Protein AF-A0A8T5LZY2-F1 (afdb_monomer_lite)

Radius of gyration: 28.87 Å; chains: 1; bounding box: 74×77×75 Å

Secondary structure (DSSP, 8-state):
-HHHHHHHHHHHHHHHHTTTT--GGGS-HHHHHHHHHHH--PPTTEEEETTEEEE-TTSSSS-TTT------S-------PPP--------S-SSS--TTS---PPEEETTEEE-TTTSS---BTTTB--SSGGGS-TTEEEETTEEEE-------TT---EE-S--TTHHHHHEEEETTEEEE-EEEE-SSHHHHHHHHHHHHHT-SS------B-S--S--TTSEEEEEE-TTT-HHHHHHTTPPSS--GGGTS-TTEEEEEEEEETTEEEEEEE-SSHHHHHHHHHHHHTGGGTT--SSEEEEE---

Foldseek 3Di:
DVVVVVVVVVVVVVVVVVPPDPPPVPCDVVNVQVVLVPPDDDDPPWDDDRSDTAGDPPNPPDHPVRPPDPPDDDDDDDDDDDDDDDPDPPDPDPDQDDVPDDFDDWDADPVGTDDPPPGPDDCPGRRQQADAQVSEPPQFGQDPSHGHRPVPPQVPVDWDKDADFFPPVVLVQQWDQDPNDTEGQEAEEDDDPLQVVLSVLLNVLSDPPYDDDHDYDLDDPDPAQTAYEYAEACVRRPVSCVVVVPPPDDDSCVQAPPQKWKWAWDDHNNHIYTYIHDNDSQNSNVSSVCSSVVVVPVDGHNMIMTRRDD

pLDDT: mean 71.37, std 17.2, range [35.16, 97.56]

Sequence (310 aa):
MKKIIILFLSLSIIFLVACQDVDLSKVSDEDLGRLAEKAIVCEEPYMRFGTSCCLDQDANKICDEDETVNVADGVEEETTTPEPEEILCEDECEENFCEDKEWIECNIGSDGCKHPTNKGFVKGRCFVGCIKQSDCMIRELCEDNVCVTRFSQVDTTEFRAQADGELSNIEQIFTKRENGKTVFNAVIVASNEHEEFLARVIAGSFQEDYTGEVYMDYEIDDIAGFNTFLVGIPCEHQVINKLMRIEDGCNPSDFTEPGRGLIKLMDMDGGYALIVLAPDDKILEGTTQLLVDRESYDLAGIEMEVVVGS

Structure (mmCIF, N/CA/C/O backbone):
data_AF-A0A8T5LZY2-F1
#
_entry.id   AF-A0A8T5LZY2-F1
#
loop_
_atom_site.group_PDB
_atom_site.id
_atom_site.type_symbol
_atom_site.label_atom_id
_atom_site.label_alt_id
_atom_site.label_comp_id
_atom_site.label_asym_id
_atom_site.label_entity_id
_atom_site.label_seq_id
_atom_site.pdbx_PDB_ins_code
_atom_site.Cartn_x
_atom_site.Cartn_y
_atom_site.Cartn_z
_atom_site.occupancy
_atom_site.B_iso_or_equiv
_atom_site.auth_seq_id
_atom_site.auth_comp_id
_atom_site.auth_asym_id
_atom_site.auth_atom_id
_atom_site.pdbx_PDB_model_num
ATOM 1 N N . MET A 1 1 ? -48.638 -35.564 2.063 1.00 63.81 1 MET A N 1
ATOM 2 C CA . MET A 1 1 ? -47.730 -34.435 1.754 1.00 63.81 1 MET A CA 1
ATOM 3 C C . MET A 1 1 ? -46.744 -34.125 2.883 1.00 63.81 1 MET A C 1
ATOM 5 O O . MET A 1 1 ? -45.556 -34.216 2.626 1.00 63.81 1 MET A O 1
ATOM 9 N N . LYS A 1 2 ? -47.161 -33.890 4.140 1.00 67.19 2 LYS A N 1
ATOM 10 C CA . LYS A 1 2 ? -46.220 -33.587 5.252 1.00 67.19 2 LYS A CA 1
ATOM 11 C C . LYS A 1 2 ? -45.133 -34.653 5.519 1.00 67.19 2 LYS A C 1
ATOM 13 O O . LYS A 1 2 ? -44.023 -34.300 5.884 1.00 67.19 2 LYS A O 1
ATOM 18 N N . LYS A 1 3 ? -45.414 -35.941 5.274 1.00 81.31 3 LYS A N 1
ATOM 19 C CA . LYS A 1 3 ? -44.430 -37.035 5.437 1.00 81.31 3 LYS A CA 1
ATOM 20 C C . LYS A 1 3 ? -43.346 -37.084 4.344 1.00 81.31 3 LYS A C 1
ATOM 22 O O . LYS A 1 3 ? -42.284 -37.632 4.593 1.00 81.31 3 LYS A O 1
ATOM 27 N N . ILE A 1 4 ? -43.596 -36.507 3.164 1.00 88.69 4 ILE A N 1
ATOM 28 C CA . ILE A 1 4 ? -42.628 -36.484 2.047 1.00 88.69 4 ILE A CA 1
ATOM 29 C C . ILE A 1 4 ? -41.579 -35.385 2.271 1.00 88.69 4 ILE A C 1
ATOM 31 O O . ILE A 1 4 ? -40.406 -35.589 1.986 1.00 88.69 4 ILE A O 1
ATOM 35 N N . ILE A 1 5 ? -41.985 -34.257 2.862 1.00 86.94 5 ILE A N 1
ATOM 36 C CA . ILE A 1 5 ? -41.089 -33.132 3.174 1.00 86.94 5 ILE A CA 1
ATOM 37 C C . ILE A 1 5 ? -40.041 -33.539 4.220 1.00 86.94 5 ILE A C 1
ATOM 39 O O . ILE A 1 5 ? -38.870 -33.215 4.069 1.00 86.94 5 ILE A O 1
ATOM 43 N N . ILE A 1 6 ? -40.438 -34.314 5.238 1.00 88.25 6 ILE A N 1
ATOM 44 C CA . ILE A 1 6 ? -39.511 -34.806 6.273 1.00 88.25 6 ILE A CA 1
ATOM 45 C C . ILE A 1 6 ? -38.469 -35.766 5.673 1.00 88.25 6 ILE A C 1
ATOM 47 O O . ILE A 1 6 ? -37.304 -35.706 6.051 1.00 88.25 6 ILE A O 1
ATOM 51 N N . LEU A 1 7 ? -38.861 -36.598 4.698 1.00 91.38 7 LEU A N 1
ATOM 52 C CA . LEU A 1 7 ? -37.942 -37.510 4.009 1.00 91.38 7 LEU A CA 1
ATOM 53 C C . LEU A 1 7 ? -36.888 -36.740 3.192 1.00 91.38 7 LEU A C 1
ATOM 55 O O . LEU A 1 7 ? -35.700 -37.041 3.284 1.00 91.38 7 LEU A O 1
ATOM 59 N N . PHE A 1 8 ? -37.304 -35.715 2.442 1.00 88.62 8 PHE A N 1
ATOM 60 C CA . PHE A 1 8 ? -36.383 -34.887 1.655 1.00 88.62 8 PHE A CA 1
ATOM 61 C C . PHE A 1 8 ? -35.420 -34.079 2.531 1.00 88.62 8 PHE A C 1
ATOM 63 O O . PHE A 1 8 ? -34.231 -34.019 2.228 1.00 88.62 8 PHE A O 1
ATOM 70 N N . LEU A 1 9 ? -35.909 -33.531 3.649 1.00 88.56 9 LEU A N 1
ATOM 71 C CA . LEU A 1 9 ? -35.076 -32.790 4.598 1.00 88.56 9 LEU A CA 1
ATOM 72 C C . LEU A 1 9 ? -34.011 -33.694 5.242 1.00 88.56 9 LEU A C 1
ATOM 74 O O . LEU A 1 9 ? -32.874 -33.279 5.423 1.00 88.56 9 LEU A O 1
ATOM 78 N N . SER A 1 10 ? -34.350 -34.954 5.542 1.00 84.75 10 SER A N 1
ATOM 79 C CA . SER A 1 10 ? -33.365 -35.909 6.066 1.00 84.75 10 SER A CA 1
ATOM 80 C C . SER A 1 10 ? -32.319 -36.333 5.029 1.00 84.75 10 SER A C 1
ATOM 82 O O . SER A 1 10 ? -31.172 -36.576 5.393 1.00 84.75 10 SER A O 1
ATOM 84 N N . LEU A 1 11 ? -32.679 -36.378 3.740 1.00 89.19 11 LEU A N 1
ATOM 85 C CA . LEU A 1 11 ? -31.756 -36.764 2.671 1.00 89.19 11 LEU A CA 1
ATOM 86 C C . LEU A 1 11 ? -30.745 -35.651 2.352 1.00 89.19 11 LEU A C 1
ATOM 88 O O . LEU A 1 11 ? -29.585 -35.954 2.089 1.00 89.19 11 LEU A O 1
ATOM 92 N N . SER A 1 12 ? -31.139 -34.373 2.430 1.00 84.31 12 SER A N 1
ATOM 93 C CA . SER A 1 12 ? -30.206 -33.261 2.186 1.00 84.31 12 SER A CA 1
ATOM 94 C C . SER A 1 12 ? -29.138 -33.142 3.277 1.00 84.31 12 SER A C 1
ATOM 96 O O . SER A 1 12 ? -27.999 -32.800 2.977 1.00 84.31 12 SER A O 1
ATOM 98 N N . ILE A 1 13 ? -29.469 -33.477 4.530 1.00 83.75 13 ILE A N 1
ATOM 99 C CA . ILE A 1 13 ? -28.506 -33.469 5.645 1.00 83.75 13 ILE A CA 1
ATOM 100 C C . ILE A 1 13 ? -27.411 -34.527 5.430 1.00 83.75 13 ILE A C 1
ATOM 102 O O . ILE A 1 13 ? -26.252 -34.275 5.739 1.00 83.75 13 ILE A O 1
ATOM 106 N N . ILE A 1 14 ? -27.742 -35.679 4.834 1.00 83.31 14 ILE A N 1
ATOM 107 C CA . ILE A 1 14 ? -26.754 -36.726 4.521 1.00 83.31 14 ILE A CA 1
ATOM 108 C C . ILE A 1 14 ? -25.768 -36.250 3.442 1.00 83.31 14 ILE A C 1
ATOM 110 O O . ILE A 1 14 ? -24.575 -36.520 3.553 1.00 83.31 14 ILE A O 1
ATOM 114 N N . PHE A 1 15 ? -26.235 -35.497 2.440 1.00 80.50 15 PHE A N 1
ATOM 115 C CA . PHE A 1 15 ? -25.354 -34.911 1.422 1.00 80.50 15 PHE A CA 1
ATOM 116 C C . PHE A 1 15 ? -24.430 -33.823 1.986 1.00 80.50 15 PHE A C 1
ATOM 118 O O . PHE A 1 15 ? -23.291 -33.724 1.545 1.00 80.50 15 PHE A O 1
ATOM 125 N N . LEU A 1 16 ? -24.879 -33.052 2.983 1.00 76.12 16 LEU A N 1
ATOM 126 C CA . LEU A 1 16 ? -24.053 -32.011 3.610 1.00 76.12 16 LEU A CA 1
ATOM 127 C C . LEU A 1 16 ? -22.932 -32.581 4.493 1.00 76.12 16 LEU A C 1
ATOM 129 O O . LEU A 1 16 ? -21.853 -32.003 4.549 1.00 76.12 16 LEU A O 1
ATOM 133 N N . VAL A 1 17 ? -23.152 -33.725 5.150 1.00 79.25 17 VAL A N 1
ATOM 134 C CA . VAL A 1 17 ? -22.121 -34.373 5.987 1.00 79.25 17 VAL A CA 1
ATOM 135 C C . VAL A 1 17 ? -21.109 -35.162 5.140 1.00 79.25 17 VAL A C 1
ATOM 137 O O . VAL A 1 17 ? -19.966 -35.335 5.547 1.00 79.25 17 VAL A O 1
ATOM 140 N N . ALA A 1 18 ? -21.484 -35.600 3.934 1.00 70.88 18 ALA A N 1
ATOM 141 C CA . ALA A 1 18 ? -20.615 -36.400 3.066 1.00 70.88 18 ALA A CA 1
ATOM 142 C C . ALA A 1 18 ? -19.467 -35.617 2.392 1.00 70.88 18 ALA A C 1
ATOM 144 O O . ALA A 1 18 ? -18.593 -36.240 1.792 1.00 70.88 18 ALA A O 1
ATOM 145 N N . CYS A 1 19 ? -19.442 -34.284 2.483 1.00 74.69 19 CYS A N 1
ATOM 146 C CA . CYS A 1 19 ? -18.410 -33.452 1.850 1.00 74.69 19 CYS A CA 1
ATOM 147 C C . CYS A 1 19 ? -17.359 -32.885 2.821 1.00 74.69 19 CYS A C 1
ATOM 149 O O . CYS A 1 19 ? -16.519 -32.109 2.380 1.00 74.69 19 CYS A O 1
ATOM 151 N N . GLN A 1 20 ? -17.374 -33.237 4.113 1.00 70.00 20 GLN A N 1
ATOM 152 C CA . GLN A 1 20 ? -16.496 -32.583 5.099 1.00 70.00 20 GLN A CA 1
ATOM 153 C C . GLN A 1 20 ? -15.053 -33.119 5.180 1.00 70.00 20 GLN A C 1
ATOM 155 O O . GLN A 1 20 ? -14.235 -32.457 5.802 1.00 70.00 20 GLN A O 1
ATOM 160 N N . ASP A 1 21 ? -14.704 -34.221 4.505 1.00 70.56 21 ASP A N 1
ATOM 161 C CA . ASP A 1 21 ? -13.359 -34.832 4.590 1.00 70.56 21 ASP A CA 1
ATOM 162 C C . ASP A 1 21 ? -12.772 -35.211 3.214 1.00 70.56 21 ASP A C 1
ATOM 164 O O . ASP A 1 21 ? -12.191 -36.286 3.031 1.00 70.56 21 ASP A O 1
ATOM 168 N N . VAL A 1 22 ? -12.923 -34.349 2.203 1.00 76.38 22 VAL A N 1
ATOM 169 C CA . VAL A 1 22 ? -12.107 -34.484 0.984 1.00 76.38 22 VAL A CA 1
ATOM 170 C C . VAL A 1 22 ? -10.733 -33.890 1.279 1.00 76.38 22 VAL A C 1
ATOM 172 O O . VAL A 1 22 ? -10.507 -32.691 1.156 1.00 76.38 22 VAL A O 1
ATOM 175 N N . ASP A 1 23 ? -9.827 -34.755 1.722 1.00 75.62 23 ASP A N 1
ATOM 176 C CA . ASP A 1 23 ? -8.433 -34.440 2.026 1.00 75.62 23 ASP A CA 1
ATOM 177 C C . ASP A 1 23 ? -7.656 -34.126 0.733 1.00 75.62 23 ASP A C 1
ATOM 179 O O . ASP A 1 23 ? -7.024 -34.997 0.128 1.00 75.62 23 ASP A O 1
ATOM 183 N N . LEU A 1 24 ? -7.742 -32.868 0.288 1.00 75.06 24 LEU A N 1
ATOM 184 C CA . LEU A 1 24 ? -7.031 -32.351 -0.887 1.00 75.06 24 LEU A CA 1
ATOM 185 C C . LEU A 1 24 ? -5.508 -32.303 -0.684 1.00 75.06 24 LEU A C 1
ATOM 187 O O . LEU A 1 24 ? -4.782 -32.201 -1.666 1.00 75.06 24 LEU A O 1
ATOM 191 N N . SER A 1 25 ? -5.010 -32.468 0.550 1.00 77.50 25 SER A N 1
ATOM 192 C CA . SER A 1 25 ? -3.567 -32.500 0.840 1.00 77.50 25 SER A CA 1
ATOM 193 C C . SER A 1 25 ? -2.851 -33.739 0.283 1.00 77.50 25 SER A C 1
ATOM 195 O O . SER A 1 25 ? -1.624 -33.800 0.263 1.00 77.50 25 SER A O 1
ATOM 197 N N . LYS A 1 26 ? -3.613 -34.741 -0.178 1.00 81.75 26 LYS A N 1
ATOM 198 C CA . LYS A 1 26 ? -3.089 -35.972 -0.790 1.00 81.75 26 LYS A CA 1
ATOM 199 C C . LYS A 1 26 ? -3.066 -35.951 -2.311 1.00 81.75 26 LYS A C 1
ATOM 201 O O . LYS A 1 26 ? -2.603 -36.923 -2.908 1.00 81.75 26 LYS A O 1
ATOM 206 N N . VAL A 1 27 ? -3.583 -34.897 -2.936 1.00 85.88 27 VAL A N 1
ATOM 207 C CA . VAL A 1 27 ? -3.442 -34.721 -4.379 1.00 85.88 27 VAL A CA 1
ATOM 208 C C . VAL A 1 27 ? -2.056 -34.136 -4.609 1.00 85.88 27 VAL A C 1
ATOM 210 O O . VAL A 1 27 ? -1.758 -33.054 -4.118 1.00 85.88 27 VAL A O 1
ATOM 213 N N . SER A 1 28 ? -1.184 -34.877 -5.289 1.00 86.62 28 SER A N 1
ATOM 214 C CA . SER A 1 28 ? 0.128 -34.346 -5.653 1.00 86.62 28 SER A CA 1
ATOM 215 C C . SER A 1 28 ? -0.034 -33.248 -6.706 1.00 86.62 28 SER A C 1
ATOM 217 O O . SER A 1 28 ? -0.929 -33.320 -7.555 1.00 86.62 28 SER A O 1
ATOM 219 N N . ASP A 1 29 ? 0.864 -32.264 -6.699 1.00 85.94 29 ASP A N 1
ATOM 220 C CA . ASP A 1 29 ? 0.895 -31.207 -7.722 1.00 85.94 29 ASP A CA 1
ATOM 221 C C . ASP A 1 29 ? 1.009 -31.787 -9.142 1.00 85.94 29 ASP A C 1
ATOM 223 O O . ASP A 1 29 ? 0.490 -31.232 -10.110 1.00 85.94 29 ASP A O 1
ATOM 227 N N . GLU A 1 30 ? 1.618 -32.968 -9.267 1.00 86.69 30 GLU A N 1
ATOM 228 C CA . GLU A 1 30 ? 1.748 -33.689 -10.529 1.00 86.69 30 GLU A CA 1
ATOM 229 C C . GLU A 1 30 ? 0.405 -34.254 -11.029 1.00 86.69 30 GLU A C 1
ATOM 231 O O . GLU A 1 30 ? 0.120 -34.209 -12.228 1.00 86.69 30 GLU A O 1
ATOM 236 N N . ASP A 1 31 ? -0.475 -34.714 -10.133 1.00 84.62 31 ASP A N 1
ATOM 237 C CA . ASP A 1 31 ? -1.829 -35.145 -10.503 1.00 84.62 31 ASP A CA 1
ATOM 238 C C . ASP A 1 31 ? -2.759 -33.953 -10.794 1.00 84.62 31 ASP A C 1
ATOM 240 O O . ASP A 1 31 ? -3.587 -34.033 -11.709 1.00 84.62 31 ASP A O 1
ATOM 244 N N . LEU A 1 32 ? -2.585 -32.823 -10.097 1.00 81.81 32 LEU A N 1
ATOM 245 C CA . LEU A 1 32 ? -3.259 -31.557 -10.421 1.00 81.81 32 LEU A CA 1
ATOM 246 C C . LEU A 1 32 ? -2.863 -31.048 -11.813 1.00 81.81 32 LEU A C 1
ATOM 248 O O . LEU A 1 32 ? -3.740 -30.696 -12.605 1.00 81.81 32 LEU A O 1
ATOM 252 N N . GLY A 1 33 ? -1.572 -31.102 -12.154 1.00 79.56 33 GLY A N 1
ATOM 253 C CA . GLY A 1 33 ? -1.068 -30.740 -13.480 1.00 79.56 33 GLY A CA 1
ATOM 254 C C . GLY A 1 33 ? -1.698 -31.579 -14.595 1.00 79.56 33 GLY A C 1
ATOM 255 O O . GLY A 1 33 ? -2.161 -31.036 -15.596 1.00 79.56 33 GLY A O 1
ATOM 256 N N . ARG A 1 34 ? -1.828 -32.896 -14.394 1.00 81.81 34 ARG A N 1
ATOM 257 C CA . ARG A 1 34 ? -2.441 -33.811 -15.378 1.00 81.81 34 ARG A CA 1
ATOM 258 C C . ARG A 1 34 ? -3.951 -33.628 -15.532 1.00 81.81 34 ARG A C 1
ATOM 260 O O . ARG A 1 34 ? -4.496 -33.938 -16.595 1.00 81.81 34 ARG A O 1
ATOM 267 N N . LEU A 1 35 ? -4.639 -33.170 -14.485 1.00 81.00 35 LEU A N 1
ATOM 268 C CA . LEU A 1 35 ? -6.065 -32.838 -14.543 1.00 81.00 35 LEU A CA 1
ATOM 269 C C . LEU A 1 35 ? -6.294 -31.498 -15.248 1.00 81.00 35 LEU A C 1
ATOM 271 O O . LEU A 1 35 ? -7.145 -31.431 -16.137 1.00 81.00 35 LEU A O 1
ATOM 275 N N . ALA A 1 36 ? -5.494 -30.477 -14.932 1.00 78.69 36 ALA A N 1
ATOM 276 C CA . ALA A 1 36 ? -5.514 -29.195 -15.635 1.00 78.69 36 ALA A CA 1
ATOM 277 C C . ALA A 1 36 ? -5.178 -29.369 -17.127 1.00 78.69 36 ALA A C 1
ATOM 279 O O . ALA A 1 36 ? -5.831 -28.784 -17.990 1.00 78.69 36 ALA A O 1
ATOM 280 N N . GLU A 1 37 ? -4.240 -30.268 -17.449 1.00 78.88 37 GLU A N 1
ATOM 281 C CA . GLU A 1 37 ? -3.828 -30.553 -18.824 1.00 78.88 37 GLU A CA 1
ATOM 282 C C . GLU A 1 37 ? -4.935 -31.169 -19.691 1.00 78.88 37 GLU A C 1
ATOM 284 O O . GLU A 1 37 ? -4.898 -31.037 -20.913 1.00 78.88 37 GLU A O 1
ATOM 289 N N . LYS A 1 38 ? -5.938 -31.805 -19.077 1.00 81.44 38 LYS A N 1
ATOM 290 C CA . LYS A 1 38 ? -7.085 -32.392 -19.785 1.00 81.44 38 LYS A CA 1
ATOM 291 C C . LYS A 1 38 ? -8.331 -31.513 -19.795 1.00 81.44 38 LYS A C 1
ATOM 293 O O . LYS A 1 38 ? -9.254 -31.819 -20.545 1.00 81.44 38 LYS A O 1
ATOM 298 N N . ALA A 1 39 ? -8.389 -30.484 -18.954 1.00 86.06 39 ALA A N 1
ATOM 299 C CA . ALA A 1 39 ? -9.596 -29.685 -18.769 1.00 86.06 39 ALA A CA 1
ATOM 300 C C . ALA A 1 39 ? -9.713 -28.520 -19.762 1.00 86.06 39 ALA A C 1
ATOM 302 O O . ALA A 1 39 ? -10.822 -28.066 -20.032 1.00 86.06 39 ALA A O 1
ATOM 303 N N . ILE A 1 40 ? -8.594 -28.051 -20.319 1.00 89.31 40 ILE A N 1
ATOM 304 C CA . ILE A 1 40 ? -8.574 -26.865 -21.177 1.00 89.31 40 ILE A CA 1
ATOM 305 C C . ILE A 1 40 ? -8.515 -27.299 -22.639 1.00 89.31 40 ILE A C 1
ATOM 307 O O . ILE A 1 40 ? -7.481 -27.751 -23.133 1.00 89.31 40 ILE A O 1
ATOM 311 N N . VAL A 1 41 ? -9.651 -27.162 -23.319 1.00 94.81 41 VAL A N 1
ATOM 312 C CA . VAL A 1 41 ? -9.774 -27.304 -24.771 1.00 94.81 41 VAL A CA 1
ATOM 313 C C . VAL A 1 41 ? -9.941 -25.901 -25.340 1.00 94.81 41 VAL A C 1
ATOM 315 O O . VAL A 1 41 ? -10.942 -25.248 -25.060 1.00 94.81 41 VAL A O 1
ATOM 318 N N . CYS A 1 42 ? -8.956 -25.440 -26.107 1.00 96.19 42 CYS A N 1
ATOM 319 C CA . CYS A 1 42 ? -9.046 -24.184 -26.845 1.00 96.19 42 CYS A CA 1
ATOM 320 C C . CYS A 1 42 ? -9.685 -24.467 -28.208 1.00 96.19 42 CYS A C 1
ATOM 322 O O . CYS A 1 42 ? -9.257 -25.385 -28.912 1.00 96.19 42 CYS A O 1
ATOM 324 N N . GLU A 1 43 ? -10.741 -23.733 -28.551 1.00 97.06 43 GLU A N 1
ATOM 325 C CA . GLU A 1 43 ? -11.338 -23.784 -29.886 1.00 97.06 43 GLU A CA 1
ATOM 326 C C . GLU A 1 43 ? -10.525 -22.894 -30.831 1.00 97.06 43 GLU A C 1
ATOM 328 O O . GLU A 1 43 ? -10.128 -21.794 -30.448 1.00 97.06 43 GLU A O 1
ATOM 333 N N . GLU A 1 44 ? -10.276 -23.348 -32.061 1.00 95.69 44 GLU A N 1
ATOM 334 C CA . GLU A 1 44 ? -9.617 -22.521 -33.081 1.00 95.69 44 GLU A CA 1
ATOM 335 C C . GLU A 1 44 ? -10.372 -21.181 -33.249 1.00 95.69 44 GLU A C 1
ATOM 337 O O . GLU A 1 44 ? -11.609 -21.192 -33.297 1.00 95.69 44 GLU A O 1
ATOM 342 N N . PRO A 1 45 ? -9.678 -20.025 -33.335 1.00 96.44 45 PRO A N 1
ATOM 343 C CA . PRO A 1 45 ? -8.235 -19.834 -33.562 1.00 96.44 45 PRO A CA 1
ATOM 344 C C . PRO A 1 45 ? -7.381 -19.696 -32.283 1.00 96.44 45 PRO A C 1
ATOM 346 O O . PRO A 1 45 ? -6.306 -19.111 -32.316 1.00 96.44 45 PRO A O 1
ATOM 349 N N . TYR A 1 46 ? -7.845 -20.178 -31.131 1.00 97.00 46 TYR A N 1
ATOM 350 C CA . TYR A 1 46 ? -7.071 -20.091 -29.896 1.00 97.00 46 TYR A CA 1
ATOM 351 C C . TYR A 1 46 ? -6.166 -21.313 -29.718 1.00 97.00 46 TYR A C 1
ATOM 353 O O . TYR A 1 46 ? -6.604 -22.458 -29.851 1.00 97.00 46 TYR A O 1
ATOM 361 N N . MET A 1 47 ? -4.912 -21.078 -29.340 1.00 96.00 47 MET A N 1
ATOM 362 C CA . MET A 1 47 ? -3.966 -22.118 -28.951 1.00 96.00 47 MET A CA 1
ATOM 363 C C . MET A 1 47 ? -3.819 -22.183 -27.431 1.00 96.00 47 MET A C 1
ATOM 365 O O . MET A 1 47 ? -4.092 -21.229 -26.704 1.00 96.00 47 MET A O 1
ATOM 369 N N . ARG A 1 48 ? -3.361 -23.327 -26.924 1.00 94.50 48 ARG A N 1
ATOM 370 C CA . ARG A 1 48 ? -3.089 -23.486 -25.496 1.00 94.50 48 ARG A CA 1
ATOM 371 C C . ARG A 1 48 ? -1.714 -22.925 -25.143 1.00 94.50 48 ARG A C 1
ATOM 373 O O . ARG A 1 48 ? -0.712 -23.401 -25.674 1.00 94.50 48 ARG A O 1
ATOM 380 N N . PHE A 1 49 ? -1.677 -22.026 -24.164 1.00 92.38 49 PHE A N 1
ATOM 381 C CA . PHE A 1 49 ? -0.456 -21.463 -23.596 1.00 92.38 49 PHE A CA 1
ATOM 382 C C . PHE A 1 49 ? -0.506 -21.584 -22.065 1.00 92.38 49 PHE A C 1
ATOM 384 O O . PHE A 1 49 ? -1.330 -20.970 -21.394 1.00 92.38 49 PHE A O 1
ATOM 391 N N . GLY A 1 50 ? 0.315 -22.472 -21.495 1.00 88.62 50 GLY A N 1
ATOM 392 C CA . GLY A 1 50 ? 0.287 -22.778 -20.060 1.00 88.62 50 GLY A CA 1
ATOM 393 C C . GLY A 1 50 ? -1.066 -23.329 -19.574 1.00 88.62 50 GLY A C 1
ATOM 394 O O . GLY A 1 50 ? -1.475 -24.443 -19.940 1.00 88.62 50 GLY A O 1
ATOM 395 N N . THR A 1 51 ? -1.731 -22.553 -18.714 1.00 88.75 51 THR A N 1
ATOM 396 C CA . THR A 1 51 ? -3.042 -22.834 -18.098 1.00 88.75 51 THR A CA 1
ATOM 397 C C . THR A 1 51 ? -4.179 -21.992 -18.691 1.00 88.75 51 THR A C 1
ATOM 399 O O . THR A 1 51 ? -5.267 -21.959 -18.118 1.00 88.75 51 THR A O 1
ATOM 402 N N . SER A 1 52 ? -3.966 -21.334 -19.834 1.00 92.88 52 SER A N 1
ATOM 403 C CA . SER A 1 52 ? -4.975 -20.532 -20.534 1.00 92.88 52 SER A CA 1
ATOM 404 C C . SER A 1 52 ? -4.964 -20.787 -22.051 1.00 92.88 52 SER A C 1
ATOM 406 O O . SER A 1 52 ? -4.158 -21.564 -22.577 1.00 92.88 52 SER A O 1
ATOM 408 N N . CYS A 1 53 ? -5.926 -20.182 -22.750 1.00 96.56 53 CYS A N 1
ATOM 409 C CA . CYS A 1 53 ? -5.976 -20.134 -24.209 1.00 96.56 53 CYS A CA 1
ATOM 410 C C . CYS A 1 53 ? -5.572 -18.728 -24.664 1.00 96.56 53 CYS A C 1
ATOM 412 O O . CYS A 1 53 ? -6.128 -17.759 -24.150 1.00 96.56 53 CYS A O 1
ATOM 414 N N . CYS A 1 54 ? -4.652 -18.620 -25.621 1.00 97.44 54 CYS A N 1
ATOM 415 C CA . CYS A 1 54 ? -4.266 -17.358 -26.253 1.00 97.44 54 CYS A CA 1
ATOM 416 C C . CYS A 1 54 ? -4.636 -17.372 -27.739 1.00 97.44 54 CYS A C 1
ATOM 418 O O . CYS A 1 54 ? -4.833 -18.440 -28.322 1.00 97.44 54 CYS A O 1
ATOM 420 N N . LEU A 1 55 ? -4.811 -16.191 -28.326 1.00 97.56 55 LEU A N 1
ATOM 421 C CA . LEU A 1 55 ? -5.168 -16.041 -29.733 1.00 97.56 55 LEU A CA 1
ATOM 422 C C . LEU A 1 55 ? -3.935 -16.295 -30.616 1.00 97.56 55 LEU A C 1
ATOM 424 O O . LEU A 1 55 ? -2.875 -15.756 -30.316 1.00 97.56 55 LEU A O 1
ATOM 428 N N . ASP A 1 56 ? -4.091 -17.117 -31.654 1.00 97.56 56 ASP A N 1
ATOM 429 C CA . ASP A 1 56 ? -3.064 -17.453 -32.653 1.00 97.56 56 ASP A CA 1
ATOM 430 C C . ASP A 1 56 ? -3.733 -17.380 -34.036 1.00 97.56 56 ASP A C 1
ATOM 432 O O . ASP A 1 56 ? -4.232 -18.375 -34.577 1.00 97.56 56 ASP A O 1
ATOM 436 N N . GLN A 1 57 ? -3.892 -16.156 -34.554 1.00 97.25 57 GLN A N 1
ATOM 437 C CA . GLN A 1 57 ? -4.681 -15.909 -35.768 1.00 97.25 57 GLN A CA 1
ATOM 438 C C . GLN A 1 57 ? -4.067 -16.544 -37.014 1.00 97.25 57 GLN A C 1
ATOM 440 O O . GLN A 1 57 ? -4.803 -16.920 -37.936 1.00 97.25 57 GLN A O 1
ATOM 445 N N . ASP A 1 58 ? -2.742 -16.641 -37.071 1.00 95.94 58 ASP A N 1
ATOM 446 C CA . ASP A 1 58 ? -2.004 -17.154 -38.221 1.00 95.94 58 ASP A CA 1
ATOM 447 C C . ASP A 1 58 ? -1.586 -18.633 -38.067 1.00 95.94 58 ASP A C 1
ATOM 449 O O . ASP A 1 58 ? -1.023 -19.218 -39.001 1.00 95.94 58 ASP A O 1
ATOM 453 N N . ALA A 1 59 ? -1.967 -19.268 -36.952 1.00 95.94 59 ALA A N 1
ATOM 454 C CA . ALA A 1 59 ? -1.714 -20.666 -36.611 1.00 95.94 59 ALA A CA 1
ATOM 455 C C . ALA A 1 59 ? -0.217 -21.021 -36.544 1.00 95.94 59 ALA A C 1
ATOM 457 O O . ALA A 1 59 ? 0.184 -22.154 -36.867 1.00 95.94 59 ALA A O 1
ATOM 458 N N . ASN A 1 60 ? 0.625 -20.065 -36.152 1.00 95.19 60 ASN A N 1
ATOM 459 C CA . ASN A 1 60 ? 2.068 -20.244 -36.055 1.00 95.19 60 ASN A CA 1
ATOM 460 C C . ASN A 1 60 ? 2.533 -20.784 -34.688 1.00 95.19 60 ASN A C 1
ATOM 462 O O . ASN A 1 60 ? 3.702 -21.164 -34.544 1.00 95.19 60 ASN A O 1
ATOM 466 N N . LYS A 1 61 ? 1.599 -20.956 -33.741 1.00 95.94 61 LYS A N 1
ATOM 467 C CA . LY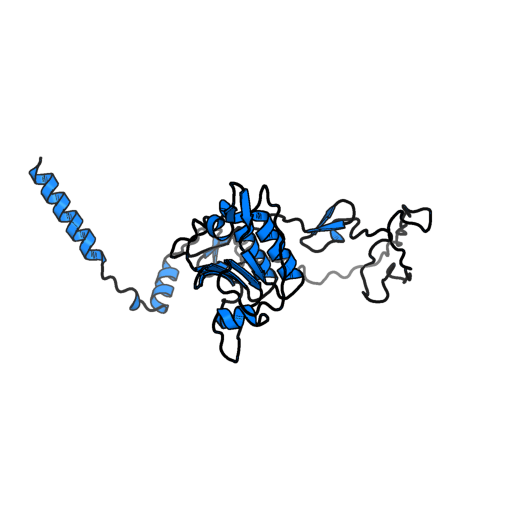S A 1 61 ? 1.814 -21.427 -32.364 1.00 95.94 61 LYS A CA 1
ATOM 468 C C . LYS A 1 61 ? 2.566 -20.439 -31.471 1.00 95.94 61 LYS A C 1
ATOM 470 O O . LYS A 1 61 ? 3.272 -20.864 -30.549 1.00 95.94 61 LYS A O 1
ATOM 475 N N . ILE A 1 62 ? 2.422 -19.153 -31.747 1.00 94.50 62 ILE A N 1
ATOM 476 C CA . ILE A 1 62 ? 2.867 -18.031 -30.929 1.00 94.50 62 ILE A CA 1
ATOM 477 C C . ILE A 1 62 ? 1.605 -17.226 -30.617 1.00 94.50 62 ILE A C 1
ATOM 479 O O . ILE A 1 62 ? 0.732 -17.086 -31.465 1.00 94.50 62 ILE A O 1
ATOM 483 N N . CYS A 1 63 ? 1.456 -16.756 -29.381 1.00 96.50 63 CYS A N 1
ATOM 484 C CA . CYS A 1 63 ? 0.331 -15.888 -29.059 1.00 96.50 63 CYS A CA 1
ATOM 485 C C . CYS A 1 63 ? 0.502 -14.563 -29.821 1.00 96.50 63 CYS A C 1
ATOM 487 O O . CYS A 1 63 ? 1.585 -13.987 -29.762 1.00 96.50 63 CYS A O 1
ATOM 489 N N . ASP A 1 64 ? -0.546 -14.053 -30.475 1.00 95.12 64 ASP A N 1
ATOM 490 C CA . ASP A 1 64 ? -0.493 -12.813 -31.277 1.00 95.12 64 ASP A CA 1
ATOM 491 C C . ASP A 1 64 ? 0.077 -11.613 -30.479 1.00 95.12 64 ASP A C 1
ATOM 493 O O . ASP A 1 64 ? 0.694 -10.706 -31.032 1.00 95.12 64 ASP A O 1
ATOM 497 N N . GLU A 1 65 ? -0.114 -11.599 -29.155 1.00 93.62 65 GLU A N 1
ATOM 498 C CA . GLU A 1 65 ? 0.421 -10.570 -28.247 1.00 93.62 65 GLU A CA 1
ATOM 499 C C . GLU A 1 65 ? 1.952 -10.638 -28.087 1.00 93.62 65 GLU A C 1
ATOM 501 O O . GLU A 1 65 ? 2.598 -9.611 -27.874 1.00 93.62 65 GLU A O 1
ATOM 506 N N . ASP A 1 66 ? 2.537 -11.830 -28.233 1.00 91.19 66 ASP A N 1
ATOM 507 C CA . ASP A 1 66 ? 3.981 -12.076 -28.157 1.00 91.19 66 ASP A CA 1
ATOM 508 C C . ASP A 1 66 ? 4.682 -11.864 -29.506 1.00 91.19 66 ASP A C 1
ATOM 510 O O . ASP A 1 66 ? 5.918 -11.840 -29.574 1.00 91.19 66 ASP A O 1
ATOM 514 N N . GLU A 1 67 ? 3.919 -11.647 -30.581 1.00 89.56 67 GLU A N 1
ATOM 515 C CA . GLU A 1 67 ? 4.422 -11.216 -31.884 1.00 89.56 67 GLU A CA 1
ATOM 516 C C . GLU A 1 67 ? 4.855 -9.745 -31.850 1.00 89.56 67 GLU A C 1
ATOM 518 O O . GLU A 1 67 ? 4.397 -8.878 -32.598 1.00 89.56 67 GLU A O 1
ATOM 523 N N . THR A 1 68 ? 5.800 -9.431 -30.970 1.00 75.19 68 THR A N 1
ATOM 524 C CA . THR A 1 68 ? 6.530 -8.175 -31.057 1.00 75.19 68 THR A CA 1
ATOM 525 C C . THR A 1 68 ? 7.328 -8.197 -32.350 1.00 75.19 68 THR A C 1
ATOM 527 O O . THR A 1 68 ? 8.245 -8.997 -32.545 1.00 75.19 68 THR A O 1
ATOM 530 N N . VAL A 1 69 ? 6.911 -7.320 -33.261 1.00 62.81 69 VAL A N 1
ATOM 531 C CA . VAL A 1 69 ? 7.428 -7.148 -34.614 1.00 62.81 69 VAL A CA 1
ATOM 532 C C . VAL A 1 69 ? 8.935 -6.874 -34.576 1.00 62.81 69 VAL A C 1
ATOM 534 O O . VAL A 1 69 ? 9.390 -5.734 -34.639 1.00 62.81 69 VAL A O 1
ATOM 537 N N . ASN A 1 70 ? 9.739 -7.930 -34.523 1.00 57.50 70 ASN A N 1
ATOM 538 C CA . ASN A 1 70 ? 11.133 -7.874 -34.917 1.00 57.50 70 ASN A CA 1
ATOM 539 C C . ASN A 1 70 ? 11.149 -7.784 -36.445 1.00 57.50 70 ASN A C 1
ATOM 541 O O . ASN A 1 70 ? 11.341 -8.783 -37.141 1.00 57.50 70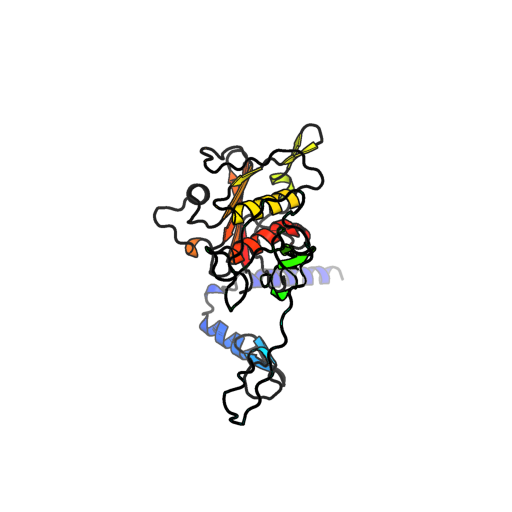 ASN A O 1
ATOM 545 N N . VAL A 1 71 ? 10.916 -6.575 -36.973 1.00 56.00 71 VAL A N 1
ATOM 546 C CA . VAL A 1 71 ? 11.332 -6.241 -38.337 1.00 56.00 71 VAL A CA 1
ATOM 547 C C . VAL A 1 71 ? 12.849 -6.341 -38.339 1.00 56.00 71 VAL A C 1
ATOM 549 O O . VAL A 1 71 ? 13.561 -5.428 -37.927 1.00 56.00 71 VAL A O 1
ATOM 552 N N . ALA A 1 72 ? 13.322 -7.517 -38.731 1.00 52.50 72 ALA A N 1
ATOM 553 C CA . ALA A 1 72 ? 14.719 -7.801 -38.925 1.00 52.50 72 ALA A CA 1
ATOM 554 C C . ALA A 1 72 ? 15.306 -6.867 -39.987 1.00 52.50 72 ALA A C 1
ATOM 556 O O . ALA A 1 72 ? 14.705 -6.616 -41.035 1.00 52.50 72 ALA A O 1
ATOM 557 N N . ASP A 1 73 ? 16.513 -6.410 -39.675 1.00 56.88 73 ASP A N 1
ATOM 558 C CA . ASP A 1 73 ? 17.626 -6.207 -40.589 1.00 56.88 73 ASP A CA 1
ATOM 559 C C . ASP A 1 73 ? 17.410 -6.741 -42.013 1.00 56.88 73 ASP A C 1
ATOM 561 O O . ASP A 1 73 ? 17.226 -7.941 -42.233 1.00 56.88 73 ASP A O 1
ATOM 565 N N . GLY A 1 74 ? 17.590 -5.847 -42.989 1.00 60.72 74 GLY A N 1
ATOM 566 C CA . GLY A 1 74 ? 18.039 -6.247 -44.320 1.00 60.72 74 GLY A CA 1
ATOM 567 C C . GLY A 1 74 ? 17.285 -5.643 -45.497 1.00 60.72 74 GLY A C 1
ATOM 568 O O . GLY A 1 74 ? 16.697 -6.389 -46.273 1.00 60.72 74 GLY A O 1
ATOM 569 N N . VAL A 1 75 ? 17.406 -4.327 -45.707 1.00 52.16 75 VAL A N 1
ATOM 570 C CA . VAL A 1 75 ? 17.376 -3.748 -47.063 1.00 52.16 75 VAL A CA 1
ATOM 571 C C . VAL A 1 75 ? 18.454 -2.662 -47.167 1.00 52.16 75 VAL A C 1
ATOM 573 O O . VAL A 1 75 ? 18.309 -1.570 -46.624 1.00 52.16 75 VAL A O 1
ATOM 576 N N . GLU A 1 76 ? 19.552 -2.990 -47.852 1.00 64.44 76 GLU A N 1
ATOM 577 C CA . GLU A 1 76 ? 20.476 -2.021 -48.452 1.00 64.44 76 GLU A CA 1
ATOM 578 C C . GLU A 1 76 ? 19.786 -1.361 -49.660 1.00 64.44 76 GLU A C 1
ATOM 580 O O . GLU A 1 76 ? 19.518 -2.062 -50.631 1.00 64.44 76 GLU A O 1
ATOM 585 N N . GLU A 1 77 ? 19.546 -0.042 -49.643 1.00 45.09 77 GLU A N 1
ATOM 586 C CA . GLU A 1 77 ? 19.600 0.806 -50.850 1.00 45.09 77 GLU A CA 1
ATOM 587 C C . GLU A 1 77 ? 19.685 2.311 -50.507 1.00 45.09 77 GLU A C 1
ATOM 589 O O . GLU A 1 77 ? 19.423 2.744 -49.389 1.00 45.09 77 GLU A O 1
ATOM 594 N N . GLU A 1 78 ? 20.146 3.079 -51.489 1.00 42.12 78 GLU A N 1
ATOM 595 C CA . GLU A 1 78 ? 20.840 4.368 -51.458 1.00 42.12 78 GLU A CA 1
ATOM 596 C C . GLU A 1 78 ? 20.120 5.607 -50.881 1.00 42.12 78 GLU A C 1
ATOM 598 O O . GLU A 1 78 ? 18.977 5.922 -51.190 1.00 42.12 78 GLU A O 1
ATOM 603 N N . THR A 1 79 ? 20.932 6.411 -50.184 1.00 41.56 79 THR A N 1
ATOM 604 C CA . THR A 1 79 ? 21.169 7.853 -50.396 1.00 41.56 79 THR A CA 1
ATOM 605 C C . THR A 1 79 ? 19.982 8.748 -50.783 1.00 41.56 79 THR A C 1
ATOM 607 O O . THR A 1 79 ? 19.656 8.908 -51.954 1.00 41.56 79 THR A O 1
ATOM 610 N N . THR A 1 80 ? 19.494 9.537 -49.825 1.00 36.88 80 THR A N 1
ATOM 611 C CA . THR A 1 80 ? 19.411 11.007 -49.952 1.00 36.88 80 THR A CA 1
ATOM 612 C C . THR A 1 80 ? 19.273 11.627 -48.561 1.00 36.88 80 THR A C 1
ATOM 614 O O . THR A 1 80 ? 18.327 11.356 -47.833 1.00 36.88 80 THR A O 1
ATOM 617 N N . THR A 1 81 ? 20.256 12.443 -48.185 1.00 42.69 81 THR A N 1
ATOM 618 C CA . THR A 1 81 ? 20.288 13.235 -46.952 1.00 42.69 81 THR A CA 1
ATOM 619 C C . THR A 1 81 ? 19.231 14.341 -47.020 1.00 42.69 81 THR A C 1
ATOM 621 O O . THR A 1 81 ? 19.357 15.201 -47.896 1.00 42.69 81 THR A O 1
ATOM 624 N N . PRO A 1 82 ? 18.223 14.380 -46.131 1.00 43.62 82 PRO A N 1
ATOM 625 C CA . PRO A 1 82 ? 17.441 15.587 -45.938 1.00 43.62 82 PRO A CA 1
ATOM 626 C C . PRO A 1 82 ? 18.277 16.609 -45.158 1.00 43.62 82 PRO A C 1
ATOM 628 O O . PRO A 1 82 ? 18.860 16.320 -44.112 1.00 43.62 82 PRO A O 1
ATOM 631 N N . GLU A 1 83 ? 18.367 17.795 -45.745 1.00 53.53 83 GLU A N 1
ATOM 632 C CA . GLU A 1 83 ? 18.851 19.037 -45.153 1.00 53.53 83 GLU A CA 1
ATOM 633 C C . GLU A 1 83 ? 18.129 19.278 -43.812 1.00 53.53 83 GLU A C 1
ATOM 635 O O . GLU A 1 83 ? 16.899 19.201 -43.779 1.00 53.53 83 GLU A O 1
ATOM 640 N N . PRO A 1 84 ? 18.850 19.484 -42.694 1.00 44.47 84 PRO A N 1
ATOM 641 C CA . PRO A 1 84 ? 18.213 19.667 -41.400 1.00 44.47 84 PRO A CA 1
ATOM 642 C C . PRO A 1 84 ? 17.489 21.013 -41.390 1.00 44.47 84 PRO A C 1
ATOM 644 O O . PRO A 1 84 ? 18.125 22.065 -41.439 1.00 44.47 84 PRO A O 1
ATOM 647 N N . GLU A 1 85 ? 16.158 20.966 -41.332 1.00 49.31 85 GLU A N 1
ATOM 648 C CA . GLU A 1 85 ? 15.342 22.128 -40.998 1.00 49.31 85 GLU A CA 1
ATOM 649 C C . GLU A 1 85 ? 15.816 22.685 -39.648 1.00 49.31 85 GLU A C 1
ATOM 651 O O . GLU A 1 85 ? 15.900 21.966 -38.647 1.00 49.31 85 GLU A O 1
ATOM 656 N N . GLU A 1 86 ? 16.188 23.965 -39.643 1.00 39.81 86 GLU A N 1
ATOM 657 C CA . GLU A 1 86 ? 16.596 24.692 -38.447 1.00 39.81 86 GLU A CA 1
ATOM 658 C C . GLU A 1 86 ? 15.458 24.664 -37.419 1.00 39.81 86 GLU A C 1
ATOM 660 O O . GLU A 1 86 ? 14.402 25.265 -37.614 1.00 39.81 86 GLU A O 1
ATOM 665 N N . ILE A 1 87 ? 15.684 23.978 -36.298 1.00 40.91 87 ILE A N 1
ATOM 666 C CA . ILE A 1 87 ? 14.831 24.080 -35.115 1.00 40.91 87 ILE A CA 1
ATOM 667 C C . ILE A 1 87 ? 15.105 25.457 -34.499 1.00 40.91 87 ILE A C 1
ATOM 669 O O . ILE A 1 87 ? 16.015 25.621 -33.684 1.00 40.91 87 ILE A O 1
ATOM 673 N N . LEU A 1 88 ? 14.348 26.465 -34.933 1.00 35.16 88 LEU A N 1
ATOM 674 C CA . LEU A 1 88 ? 14.254 27.740 -34.233 1.00 35.16 88 LEU A CA 1
ATOM 675 C C . LEU A 1 88 ? 13.440 27.527 -32.955 1.00 35.16 88 LEU A C 1
ATOM 677 O O . LEU A 1 88 ? 12.238 27.277 -33.001 1.00 35.16 88 LEU A O 1
ATOM 681 N N . CYS A 1 89 ? 14.097 27.652 -31.804 1.00 36.47 89 CYS A N 1
ATOM 682 C CA . CYS A 1 89 ? 13.399 27.990 -30.573 1.00 36.47 89 CYS A CA 1
ATOM 683 C C . CYS A 1 89 ? 12.917 29.437 -30.723 1.00 36.47 89 CYS A C 1
ATOM 685 O O . CYS A 1 89 ? 13.739 30.352 -30.684 1.00 36.47 89 CYS A O 1
ATOM 687 N N . GLU A 1 90 ? 11.622 29.664 -30.933 1.00 37.59 90 GLU A N 1
ATOM 688 C CA . GLU A 1 90 ? 11.067 31.002 -30.726 1.00 37.59 90 GLU A CA 1
ATOM 689 C C . GLU A 1 90 ? 11.085 31.282 -29.212 1.00 37.59 90 GLU A C 1
ATOM 691 O O . GLU A 1 90 ? 10.449 30.587 -28.420 1.00 37.59 90 GLU A O 1
ATOM 696 N N . ASP A 1 91 ? 11.924 32.243 -28.815 1.00 41.41 91 ASP A N 1
ATOM 697 C CA . ASP A 1 91 ? 12.025 32.801 -27.465 1.00 41.41 91 ASP A CA 1
ATOM 698 C C . ASP A 1 91 ? 10.668 33.408 -27.063 1.00 41.41 91 ASP A C 1
ATOM 700 O O . ASP A 1 91 ? 10.311 34.485 -27.532 1.00 41.41 91 ASP A O 1
ATOM 704 N N . GLU A 1 92 ? 9.929 32.791 -26.139 1.00 39.38 92 GLU A N 1
ATOM 705 C CA . GLU A 1 92 ? 8.789 33.459 -25.479 1.00 39.38 92 GLU A CA 1
ATOM 706 C C . GLU A 1 92 ? 9.215 34.343 -24.288 1.00 39.38 92 GLU A C 1
ATOM 708 O O . GLU A 1 92 ? 8.403 34.709 -23.441 1.00 39.38 92 GLU A O 1
ATOM 713 N N . CYS A 1 93 ? 10.486 34.742 -24.203 1.00 37.91 93 CYS A N 1
ATOM 714 C CA . CYS A 1 93 ? 10.953 35.729 -23.228 1.00 37.91 93 CYS A CA 1
ATOM 715 C C . CYS A 1 93 ? 11.944 36.685 -23.902 1.00 37.91 93 CYS A C 1
ATOM 717 O O . CYS A 1 93 ? 13.151 36.463 -23.870 1.00 37.91 93 CYS A O 1
ATOM 719 N N . GLU A 1 94 ? 11.442 37.772 -24.495 1.00 40.25 94 GLU A N 1
ATOM 720 C CA . GLU A 1 94 ? 12.266 38.818 -25.128 1.00 40.25 94 GLU A CA 1
ATOM 721 C C . GLU A 1 94 ? 13.199 39.563 -24.140 1.00 40.25 94 GLU A C 1
ATOM 723 O O . GLU A 1 94 ? 14.022 40.375 -24.563 1.00 40.25 94 GLU A O 1
ATOM 728 N N . GLU A 1 95 ? 13.142 39.281 -22.831 1.00 45.59 95 GLU A N 1
ATOM 729 C CA . GLU A 1 95 ? 13.993 39.915 -21.821 1.00 45.59 95 GLU A CA 1
ATOM 730 C C . GLU A 1 95 ? 14.519 38.904 -20.779 1.00 45.59 95 GLU A C 1
ATOM 732 O O . GLU A 1 95 ? 13.854 37.936 -20.424 1.00 45.59 95 GLU A O 1
ATOM 737 N N . ASN A 1 96 ? 15.739 39.133 -20.266 1.00 42.03 96 ASN A N 1
ATOM 738 C CA . ASN A 1 96 ? 16.465 38.273 -19.309 1.00 42.03 96 ASN A CA 1
ATOM 739 C C . ASN A 1 96 ? 15.848 38.220 -17.888 1.00 42.03 96 ASN A C 1
ATOM 741 O O . ASN A 1 96 ? 16.580 38.090 -16.905 1.00 42.03 96 ASN A O 1
ATOM 745 N N . PHE A 1 97 ? 14.531 38.344 -17.743 1.00 45.00 97 PHE A N 1
ATOM 746 C CA . PHE A 1 97 ? 13.849 38.230 -16.459 1.00 45.00 97 PHE A CA 1
ATOM 747 C C . PHE A 1 97 ? 12.604 37.343 -16.602 1.00 45.00 97 PHE A C 1
ATOM 749 O O . PHE A 1 97 ? 11.788 37.555 -17.490 1.00 45.00 97 PHE A O 1
ATOM 756 N N . CYS A 1 98 ? 12.452 36.353 -15.719 1.00 44.88 98 CYS A N 1
ATOM 757 C CA . CYS A 1 98 ? 11.144 35.764 -15.439 1.00 44.88 98 CYS A CA 1
ATOM 758 C C . CYS A 1 98 ? 10.644 36.482 -14.182 1.00 44.88 98 CYS A C 1
ATOM 760 O O . CYS A 1 98 ? 11.315 36.437 -13.147 1.00 44.88 98 CYS A O 1
ATOM 762 N N . GLU A 1 99 ? 9.519 37.189 -14.270 1.00 39.56 99 GLU A N 1
ATOM 763 C CA . GLU A 1 99 ? 8.898 37.810 -13.096 1.00 39.56 99 GLU A CA 1
ATOM 764 C C . GLU A 1 99 ? 8.680 36.717 -12.023 1.00 39.56 99 GLU A C 1
ATOM 766 O O . GLU A 1 99 ? 8.175 35.633 -12.317 1.00 39.56 99 GLU A O 1
ATOM 771 N N . ASP A 1 100 ? 9.171 36.967 -10.805 1.00 44.56 100 ASP A N 1
ATOM 772 C CA . ASP A 1 100 ? 9.072 36.096 -9.621 1.00 44.56 100 ASP A CA 1
ATOM 773 C C . ASP A 1 100 ? 9.858 34.761 -9.606 1.00 44.56 100 ASP A C 1
ATOM 775 O O . ASP A 1 100 ? 9.601 33.922 -8.738 1.00 44.56 100 ASP A O 1
ATOM 779 N N . LYS A 1 101 ? 10.852 34.540 -10.487 1.00 47.31 101 LYS A N 1
ATOM 780 C CA . LYS A 1 101 ? 11.667 33.298 -10.481 1.00 47.31 101 LYS A CA 1
ATOM 781 C C . LYS A 1 101 ? 13.187 33.533 -10.601 1.00 47.31 101 LYS A C 1
ATOM 783 O O . LYS A 1 101 ? 13.637 34.507 -11.196 1.00 47.31 101 LYS A O 1
ATOM 788 N N . GLU A 1 102 ? 13.990 32.638 -10.012 1.00 42.28 102 GLU A N 1
ATOM 789 C CA . GLU A 1 102 ? 15.465 32.727 -9.969 1.00 42.28 102 GLU A CA 1
ATOM 790 C C . GLU A 1 102 ? 16.108 32.322 -11.315 1.00 42.28 102 GLU A C 1
ATOM 792 O O . GLU A 1 102 ? 15.718 31.329 -11.930 1.00 42.28 102 GLU A O 1
ATOM 797 N N . TRP A 1 103 ? 17.085 33.104 -11.790 1.00 43.56 103 TRP A N 1
ATOM 798 C CA . TRP A 1 103 ? 17.704 32.968 -13.119 1.00 43.56 103 TRP A CA 1
ATOM 799 C C . TRP A 1 103 ? 18.914 32.020 -13.105 1.00 43.56 103 TRP A C 1
ATOM 801 O O . TRP A 1 103 ? 19.782 32.140 -12.240 1.00 43.56 103 TRP A O 1
ATOM 811 N N . ILE A 1 104 ? 19.015 31.111 -14.087 1.00 46.31 104 ILE A N 1
ATOM 812 C CA . ILE A 1 104 ? 20.135 30.159 -14.223 1.00 46.31 104 ILE A CA 1
ATOM 813 C C . ILE A 1 104 ? 20.675 30.163 -15.667 1.00 46.31 104 ILE A C 1
ATOM 815 O O . ILE A 1 104 ? 19.919 30.037 -16.630 1.00 46.31 104 ILE A O 1
ATOM 819 N N . GLU A 1 105 ? 21.998 30.285 -15.816 1.00 43.31 105 GLU A N 1
ATOM 820 C CA . GLU A 1 105 ? 22.707 30.421 -17.099 1.00 43.31 105 GLU A CA 1
ATOM 821 C C . GLU A 1 105 ? 22.805 29.082 -17.871 1.00 43.31 105 GLU A C 1
ATOM 823 O O . GLU A 1 105 ? 23.207 28.055 -17.321 1.00 43.31 105 GLU A O 1
ATOM 828 N N . CYS A 1 106 ? 22.450 29.073 -19.164 1.00 44.00 106 CYS A N 1
ATOM 829 C CA . CYS A 1 106 ? 22.528 27.888 -20.036 1.00 44.00 106 CYS A CA 1
ATOM 830 C C . CYS A 1 106 ? 23.834 27.856 -20.846 1.00 44.00 106 CYS A C 1
ATOM 832 O O . CYS A 1 106 ? 24.153 28.823 -21.532 1.00 44.00 106 CYS A O 1
ATOM 834 N N . ASN A 1 107 ? 24.515 26.704 -20.881 1.00 44.72 107 ASN A N 1
ATOM 835 C CA . ASN A 1 107 ? 25.584 26.440 -21.850 1.00 44.72 107 ASN A CA 1
ATOM 836 C C . ASN A 1 107 ? 25.011 25.707 -23.075 1.00 44.72 107 ASN A C 1
ATOM 838 O O . ASN A 1 107 ? 24.339 24.683 -22.932 1.00 44.72 107 ASN A O 1
ATOM 842 N N . ILE A 1 108 ? 25.272 26.233 -24.274 1.00 41.34 108 ILE A N 1
ATOM 843 C CA . ILE A 1 108 ? 24.764 25.689 -25.543 1.00 41.34 108 ILE A CA 1
ATOM 844 C C . ILE A 1 108 ? 25.814 24.749 -26.152 1.00 41.34 108 ILE A C 1
ATOM 846 O O . ILE A 1 108 ? 26.944 25.169 -26.410 1.00 41.34 108 ILE A O 1
ATOM 850 N N . GLY A 1 109 ? 25.441 23.486 -26.379 1.00 49.56 109 GLY A N 1
ATOM 851 C CA . GLY A 1 109 ? 26.214 22.500 -27.139 1.00 49.56 109 GLY A CA 1
ATOM 852 C C . GLY A 1 109 ? 25.597 22.223 -28.514 1.00 49.56 109 GLY A C 1
ATOM 853 O O . GLY A 1 109 ? 24.497 22.674 -28.820 1.00 49.56 109 GLY A O 1
ATOM 854 N N . SER A 1 110 ? 26.296 21.453 -29.356 1.00 40.78 110 SER A N 1
ATOM 855 C CA . SER A 1 110 ? 25.825 21.058 -30.700 1.00 40.78 110 SER A CA 1
ATOM 856 C C . SER A 1 110 ? 24.614 20.113 -30.694 1.00 40.78 110 SER A C 1
ATOM 858 O O . SER A 1 110 ? 24.089 19.783 -31.749 1.00 40.78 110 SER A O 1
ATOM 860 N N . ASP A 1 111 ? 24.200 19.653 -29.517 1.00 44.69 111 ASP A N 1
ATOM 861 C CA . ASP A 1 111 ? 23.063 18.770 -29.260 1.00 44.69 111 ASP A CA 1
ATOM 862 C C . ASP A 1 111 ? 21.948 19.453 -28.442 1.00 44.69 111 ASP A C 1
ATOM 864 O O . ASP A 1 111 ? 21.049 18.781 -27.942 1.00 44.69 111 ASP A O 1
ATOM 868 N N . GLY A 1 112 ? 22.003 20.785 -28.313 1.00 47.78 112 GLY A N 1
ATOM 869 C CA . GLY A 1 112 ? 21.028 21.604 -27.593 1.00 47.78 112 GLY A CA 1
ATOM 870 C C . GLY A 1 112 ? 21.599 22.274 -26.341 1.00 47.78 112 GLY A C 1
ATOM 871 O O . GLY A 1 112 ? 22.791 22.201 -26.029 1.00 47.78 112 GLY A O 1
ATOM 872 N N . CYS A 1 113 ? 20.740 22.980 -25.608 1.00 44.41 113 CYS A N 1
ATOM 873 C CA . CYS A 1 113 ? 21.090 23.506 -24.290 1.00 44.41 113 CYS A CA 1
ATOM 874 C C . CYS A 1 113 ? 21.335 22.322 -23.333 1.00 44.41 113 CYS A C 1
ATOM 876 O O . CYS A 1 113 ? 20.644 21.309 -23.412 1.00 44.41 113 CYS A O 1
ATOM 878 N N . LYS A 1 114 ? 22.317 22.406 -22.427 1.00 45.47 114 LYS A N 1
ATOM 879 C CA . LYS A 1 114 ? 22.554 21.364 -21.410 1.00 45.47 114 LYS A CA 1
ATOM 880 C C . LYS A 1 114 ? 22.895 21.976 -20.060 1.00 45.47 114 LYS A C 1
ATOM 882 O O . LYS A 1 114 ? 23.743 22.861 -19.969 1.00 45.47 114 LYS A O 1
ATOM 887 N N . HIS A 1 115 ? 22.283 21.460 -18.991 1.00 44.97 115 HIS A N 1
ATOM 888 C CA . HIS A 1 115 ? 22.729 21.765 -17.632 1.00 44.97 115 HIS A CA 1
ATOM 889 C C . HIS A 1 115 ? 24.079 21.071 -17.367 1.00 44.97 115 HIS A C 1
ATOM 891 O O . HIS A 1 115 ? 24.191 19.868 -17.638 1.00 44.97 115 HIS A O 1
ATOM 897 N N . PRO A 1 116 ? 25.092 21.761 -16.806 1.00 45.75 116 PRO A N 1
ATOM 898 C CA . PRO A 1 116 ? 26.425 21.188 -16.596 1.00 45.75 116 PRO A CA 1
ATOM 899 C C . PRO A 1 116 ? 26.418 19.938 -15.700 1.00 45.75 116 PRO A C 1
ATOM 901 O O . PRO A 1 116 ? 27.269 19.067 -15.863 1.00 45.75 116 PRO A O 1
ATOM 904 N N . THR A 1 117 ? 25.436 19.815 -14.801 1.00 49.25 117 THR A N 1
ATOM 905 C CA . THR A 1 117 ? 25.326 18.682 -13.864 1.00 49.25 117 THR A CA 1
ATOM 906 C C . THR A 1 117 ? 24.508 17.496 -14.398 1.00 49.25 117 THR A C 1
ATOM 908 O O . THR A 1 117 ? 24.839 16.363 -14.072 1.00 49.25 117 THR A O 1
ATOM 911 N N . ASN A 1 118 ? 23.494 17.715 -15.255 1.00 43.16 118 ASN A N 1
ATOM 912 C CA . ASN A 1 118 ? 22.471 16.693 -15.575 1.00 43.16 118 ASN A CA 1
ATOM 913 C C . ASN A 1 118 ? 22.452 16.181 -17.029 1.00 43.16 118 ASN A C 1
ATOM 915 O O . ASN A 1 118 ? 21.516 15.491 -17.410 1.00 43.16 118 ASN A O 1
ATOM 919 N N . LYS A 1 119 ? 23.475 16.472 -17.846 1.00 45.28 119 LYS A N 1
ATOM 920 C CA . LYS A 1 119 ? 23.778 15.792 -19.132 1.00 45.28 119 LYS A CA 1
ATOM 921 C C . LYS A 1 119 ? 22.596 15.450 -20.079 1.00 45.28 119 LYS A C 1
ATOM 923 O O . LYS A 1 119 ? 22.723 14.502 -20.848 1.00 45.28 119 LYS A O 1
ATOM 928 N N . GLY A 1 120 ? 21.499 16.211 -20.130 1.00 37.97 120 GLY A N 1
ATOM 929 C CA . GLY A 1 120 ? 20.458 15.917 -21.130 1.00 37.97 120 GLY A CA 1
ATOM 930 C C . GLY A 1 120 ? 19.106 16.604 -21.006 1.00 37.97 120 GLY A C 1
ATOM 931 O O . GLY A 1 120 ? 18.415 16.682 -22.010 1.00 37.97 120 GLY A O 1
ATOM 932 N N . PHE A 1 121 ? 18.740 17.153 -19.849 1.00 43.78 121 PHE A N 1
ATOM 933 C CA . PHE A 1 121 ? 17.448 17.825 -19.687 1.00 43.78 121 PHE A CA 1
ATOM 934 C C . PHE A 1 121 ? 17.655 19.279 -19.288 1.00 43.78 121 PHE A C 1
ATOM 936 O O . PHE A 1 121 ? 18.345 19.584 -18.311 1.00 43.78 121 PHE A O 1
ATOM 943 N N . VAL A 1 122 ? 17.089 20.185 -20.075 1.00 40.66 122 VAL A N 1
ATOM 944 C CA . VAL A 1 122 ? 17.080 21.612 -19.767 1.00 40.66 122 VAL A CA 1
ATOM 945 C C . VAL A 1 122 ? 15.730 21.901 -19.160 1.00 40.66 122 VAL A C 1
ATOM 947 O O . VAL A 1 122 ? 14.728 21.894 -19.864 1.00 40.66 122 VAL A O 1
ATOM 950 N N . LYS A 1 123 ? 15.712 22.175 -17.856 1.00 47.19 123 LYS A N 1
ATOM 951 C CA . LYS A 1 123 ? 14.618 22.948 -17.272 1.00 47.19 123 LYS A CA 1
ATOM 952 C C . LYS A 1 123 ? 14.580 24.274 -18.033 1.00 47.19 123 LYS A C 1
ATOM 954 O O . LYS A 1 123 ? 15.558 25.023 -17.987 1.00 47.19 123 LYS A O 1
ATOM 959 N N . GLY A 1 124 ? 13.517 24.522 -18.794 1.00 45.03 124 GLY A N 1
ATOM 960 C CA . GLY A 1 124 ? 13.357 25.773 -19.531 1.00 45.03 124 GLY A CA 1
ATOM 961 C C . GLY A 1 124 ? 13.392 26.965 -18.573 1.00 45.03 124 GLY A C 1
ATOM 962 O O . GLY A 1 124 ? 13.056 26.837 -17.391 1.00 45.03 124 GLY A O 1
ATOM 963 N N . ARG A 1 125 ? 13.814 28.126 -19.083 1.00 52.94 125 ARG A N 1
ATOM 964 C CA . ARG A 1 125 ? 14.272 29.290 -18.301 1.00 52.94 125 ARG A CA 1
ATOM 965 C C . ARG A 1 125 ? 13.242 29.902 -17.331 1.00 52.94 125 ARG A C 1
ATOM 967 O O . ARG A 1 125 ? 13.652 30.721 -16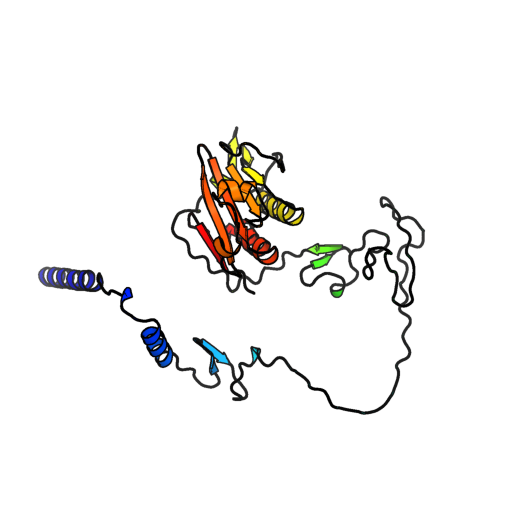.523 1.00 52.94 125 ARG A O 1
ATOM 974 N N . CYS A 1 126 ? 11.984 29.442 -17.304 1.00 48.19 126 CYS A N 1
ATOM 975 C CA . CYS A 1 126 ? 10.958 29.833 -16.322 1.00 48.19 126 CYS A CA 1
ATOM 976 C C . CYS A 1 126 ? 10.269 28.649 -15.583 1.00 48.19 126 CYS A C 1
ATOM 978 O O . CYS A 1 126 ? 9.088 28.745 -15.240 1.00 48.19 126 CYS A O 1
ATOM 980 N N . PHE A 1 127 ? 10.990 27.559 -15.273 1.00 51.78 127 PHE A N 1
ATOM 981 C CA . PHE A 1 127 ? 10.448 26.314 -14.671 1.00 51.78 127 PHE A CA 1
ATOM 982 C C . PHE A 1 127 ? 9.526 25.524 -15.609 1.00 51.78 127 PHE A C 1
ATOM 984 O O . PHE A 1 127 ? 8.608 24.838 -15.168 1.00 51.78 127 PHE A O 1
ATOM 991 N N . VAL A 1 128 ? 9.798 25.601 -16.907 1.00 53.34 128 VAL A N 1
ATOM 992 C CA . VAL A 1 128 ? 9.135 24.752 -17.895 1.00 53.34 128 VAL A CA 1
ATOM 993 C C . VAL A 1 128 ? 9.761 23.357 -17.820 1.00 53.34 128 VAL A C 1
ATOM 995 O O . VAL A 1 128 ? 10.943 23.189 -18.132 1.00 53.34 128 VAL A O 1
ATOM 998 N N . GLY A 1 129 ? 8.994 22.385 -17.329 1.00 64.56 129 GLY A N 1
ATOM 999 C CA . GLY A 1 129 ? 9.352 20.968 -17.281 1.00 64.56 129 GLY A CA 1
ATOM 1000 C C . GLY A 1 129 ? 9.115 20.240 -18.605 1.00 64.56 129 GLY A C 1
ATOM 1001 O O . GLY A 1 129 ? 9.774 19.238 -18.855 1.00 64.56 129 GLY A O 1
ATOM 1002 N N . CYS A 1 130 ? 8.231 20.755 -19.464 1.00 73.81 130 CYS A N 1
ATOM 1003 C CA . CYS A 1 130 ? 7.875 20.137 -20.741 1.00 73.81 130 CYS A CA 1
ATOM 1004 C C . CYS A 1 130 ? 7.244 21.134 -21.716 1.00 73.81 130 CYS A C 1
ATOM 1006 O O . CYS A 1 130 ? 6.669 22.133 -21.297 1.00 73.81 130 CYS A O 1
ATOM 1008 N N . ILE A 1 131 ? 7.325 20.843 -23.014 1.00 71.06 131 ILE A N 1
ATOM 1009 C CA . ILE A 1 131 ? 6.637 21.595 -24.080 1.00 71.06 131 ILE A CA 1
ATOM 1010 C C . ILE A 1 131 ? 5.632 20.683 -24.792 1.00 71.06 131 ILE A C 1
ATOM 1012 O O . ILE A 1 131 ? 4.552 21.099 -25.204 1.00 71.06 131 ILE A O 1
ATOM 1016 N N . LYS A 1 132 ? 5.985 19.407 -24.929 1.00 75.75 132 LYS A N 1
ATOM 1017 C CA . LYS A 1 132 ? 5.141 18.351 -25.482 1.00 75.75 132 LYS A CA 1
ATOM 1018 C C . LYS A 1 132 ? 5.162 17.139 -24.564 1.00 75.75 132 LYS A C 1
ATOM 1020 O O . LYS A 1 132 ? 6.070 16.941 -23.765 1.00 75.75 132 LYS A O 1
ATOM 1025 N N . GLN A 1 133 ? 4.170 16.275 -24.742 1.00 77.50 133 GLN A N 1
ATOM 1026 C CA . GLN A 1 133 ? 3.979 15.089 -23.913 1.00 77.50 133 GLN A CA 1
ATOM 1027 C C . GLN A 1 133 ? 5.202 14.157 -23.855 1.00 77.50 133 GLN A C 1
ATOM 1029 O O . GLN A 1 133 ? 5.473 13.564 -22.820 1.00 77.50 133 GLN A O 1
ATOM 1034 N N . SER A 1 134 ? 5.959 14.043 -24.949 1.00 77.56 134 SER A N 1
ATOM 1035 C CA . SER A 1 134 ? 7.166 13.208 -25.008 1.00 77.56 134 SER A CA 1
ATOM 1036 C C . SER A 1 134 ? 8.335 13.727 -24.167 1.00 77.56 134 SER A C 1
ATOM 1038 O O . SER A 1 134 ? 9.337 13.031 -24.050 1.00 77.56 134 SER A O 1
ATOM 1040 N N . ASP A 1 135 ? 8.254 14.965 -23.673 1.00 75.50 135 ASP A N 1
ATOM 1041 C CA . ASP A 1 135 ? 9.305 15.566 -22.848 1.00 75.50 135 ASP A CA 1
ATOM 1042 C C . ASP A 1 135 ? 9.198 15.117 -21.382 1.00 75.50 135 ASP A C 1
ATOM 1044 O O . ASP A 1 135 ? 10.163 15.240 -20.631 1.00 75.50 135 ASP A O 1
ATOM 1048 N N . CYS A 1 136 ? 8.038 14.584 -20.994 1.00 74.56 136 CYS A N 1
ATOM 1049 C CA . CYS A 1 136 ? 7.771 14.042 -19.671 1.00 74.56 136 CYS A CA 1
ATOM 1050 C C . CYS A 1 136 ? 8.033 12.534 -19.609 1.00 74.56 136 CYS A C 1
ATOM 1052 O O . CYS A 1 136 ? 8.077 11.847 -20.635 1.00 74.56 136 CYS A O 1
ATOM 1054 N N . MET A 1 137 ? 8.202 11.996 -18.398 1.00 77.00 137 MET A N 1
ATOM 1055 C CA . MET A 1 137 ? 8.321 10.546 -18.225 1.00 77.00 137 MET A CA 1
ATOM 1056 C C . MET A 1 137 ? 7.029 9.838 -18.667 1.00 77.00 137 MET A C 1
ATOM 1058 O O . MET A 1 137 ? 5.972 10.456 -18.764 1.00 77.00 137 MET A O 1
ATOM 1062 N N . ILE A 1 138 ? 7.095 8.519 -18.897 1.00 65.25 138 ILE A N 1
ATOM 1063 C CA . ILE A 1 138 ? 6.005 7.673 -19.441 1.00 65.25 138 ILE A CA 1
ATOM 1064 C C . ILE A 1 138 ? 4.656 7.812 -18.678 1.00 65.25 138 ILE A C 1
ATOM 1066 O O . ILE A 1 138 ? 3.622 7.390 -19.188 1.00 65.25 138 ILE A O 1
ATOM 1070 N N . ARG A 1 139 ? 4.634 8.434 -17.490 1.00 62.97 139 ARG A N 1
ATOM 1071 C CA . ARG A 1 139 ? 3.463 8.590 -16.601 1.00 62.97 139 ARG A CA 1
ATOM 1072 C C . ARG A 1 139 ? 3.166 10.027 -16.157 1.00 62.97 139 ARG A C 1
ATOM 1074 O O . ARG A 1 139 ? 2.323 10.265 -15.300 1.00 62.97 139 ARG A O 1
ATOM 1081 N N . GLU A 1 140 ? 3.846 10.999 -16.733 1.00 80.81 140 GLU A N 1
ATOM 1082 C CA . GLU A 1 140 ? 3.620 12.413 -16.455 1.00 80.81 140 GLU A CA 1
ATOM 1083 C C . GLU A 1 140 ? 2.942 13.044 -17.663 1.00 80.81 140 GLU A C 1
ATOM 1085 O O . GLU A 1 140 ? 3.290 12.728 -18.794 1.00 80.81 140 GLU A O 1
ATOM 1090 N N . LEU A 1 141 ? 1.977 13.932 -17.451 1.00 83.56 141 LEU A N 1
ATOM 1091 C CA . LEU A 1 141 ? 1.460 14.789 -18.501 1.00 83.56 141 LEU A CA 1
ATOM 1092 C C . LEU A 1 141 ? 2.184 16.115 -18.524 1.00 83.56 141 LEU A C 1
ATOM 1094 O O . LEU A 1 141 ? 2.497 16.678 -17.481 1.00 83.56 141 LEU A O 1
ATOM 1098 N N . CYS A 1 142 ? 2.325 16.662 -19.721 1.00 81.31 142 CYS A N 1
ATOM 1099 C CA . CYS A 1 142 ? 2.666 18.060 -19.843 1.00 81.31 142 CYS A CA 1
ATOM 1100 C C . CYS A 1 142 ? 1.421 18.944 -19.681 1.00 81.31 142 CYS A C 1
ATOM 1102 O O . CYS A 1 142 ? 0.647 19.091 -20.628 1.00 81.31 142 CYS A O 1
ATOM 1104 N N . GLU A 1 143 ? 1.227 19.535 -18.499 1.00 80.62 143 GLU A N 1
ATOM 1105 C CA . GLU A 1 143 ? 0.165 20.515 -18.228 1.00 80.62 143 GLU A CA 1
ATOM 1106 C C . GLU A 1 143 ? 0.787 21.853 -17.820 1.00 80.62 143 GLU A C 1
ATOM 1108 O O . GLU A 1 143 ? 1.668 21.903 -16.965 1.00 80.62 143 GLU A O 1
ATOM 1113 N N . ASP A 1 144 ? 0.366 22.942 -18.470 1.00 75.81 144 ASP A N 1
ATOM 1114 C CA . ASP A 1 144 ? 0.893 24.298 -18.245 1.00 75.81 144 ASP A CA 1
ATOM 1115 C C . ASP A 1 144 ? 2.430 24.370 -18.234 1.00 75.81 144 ASP A C 1
ATOM 1117 O O . ASP A 1 144 ? 3.050 25.085 -17.444 1.00 75.81 144 ASP A O 1
ATOM 1121 N N . ASN A 1 145 ? 3.048 23.620 -19.150 1.00 71.00 145 ASN A N 1
ATOM 1122 C CA . ASN A 1 145 ? 4.493 23.499 -19.304 1.00 71.00 145 ASN A CA 1
ATOM 1123 C C . ASN A 1 145 ? 5.213 22.859 -18.103 1.00 71.00 145 ASN A C 1
ATOM 1125 O O . ASN A 1 145 ? 6.425 23.012 -17.955 1.00 71.00 145 ASN A O 1
ATOM 1129 N N . VAL A 1 146 ? 4.508 22.123 -17.246 1.00 75.06 146 VAL A N 1
ATOM 1130 C CA . VAL A 1 146 ? 5.073 21.341 -16.143 1.00 75.06 146 VAL A CA 1
ATOM 1131 C C . VAL A 1 146 ? 4.708 19.875 -16.348 1.00 75.06 146 VAL A C 1
ATOM 1133 O O . VAL A 1 146 ? 3.568 19.551 -16.673 1.00 75.06 146 VAL A O 1
ATOM 1136 N N . CYS A 1 147 ? 5.678 18.978 -16.157 1.00 75.38 147 CYS A N 1
ATOM 1137 C CA . CYS A 1 147 ? 5.372 17.558 -16.056 1.00 75.38 147 CYS A CA 1
ATOM 1138 C C . CYS A 1 147 ? 4.640 17.333 -14.740 1.00 75.38 147 CYS A C 1
ATOM 1140 O O . CYS A 1 147 ? 5.242 17.365 -13.667 1.00 75.38 147 CYS A O 1
ATOM 1142 N N . VAL A 1 148 ? 3.327 17.189 -14.826 1.00 80.50 148 VAL A N 1
ATOM 1143 C CA . VAL A 1 148 ? 2.487 16.815 -13.702 1.00 80.50 148 VAL A CA 1
ATOM 1144 C C . VAL A 1 148 ? 2.278 15.318 -13.776 1.00 80.50 148 VAL A C 1
ATOM 1146 O O . VAL A 1 148 ? 1.926 14.780 -14.825 1.00 80.50 148 VAL A O 1
ATOM 1149 N N . THR A 1 149 ? 2.498 14.615 -12.673 1.00 74.44 149 THR A N 1
ATOM 1150 C CA . THR A 1 149 ? 2.113 13.210 -12.593 1.00 74.44 149 THR A CA 1
ATOM 1151 C C . THR A 1 149 ? 0.610 13.153 -12.803 1.00 74.44 149 THR A C 1
ATOM 1153 O O . THR A 1 149 ? -0.167 13.593 -11.953 1.00 74.44 149 THR A O 1
ATOM 1156 N N . ARG A 1 150 ? 0.175 12.651 -13.961 1.00 57.34 150 ARG A N 1
ATOM 1157 C CA . ARG A 1 150 ? -1.229 12.310 -14.097 1.00 57.34 150 ARG A CA 1
ATOM 1158 C C . ARG A 1 150 ? -1.355 11.047 -13.275 1.00 57.34 150 ARG A C 1
ATOM 1160 O O . ARG A 1 150 ? -0.733 10.043 -13.611 1.00 57.34 150 ARG A O 1
ATOM 1167 N N . PHE A 1 151 ? -2.203 11.066 -12.255 1.00 50.12 151 PHE A N 1
ATOM 1168 C CA . PHE A 1 151 ? -2.847 9.838 -11.801 1.00 50.12 151 PHE A CA 1
ATOM 1169 C C . PHE A 1 151 ? -3.757 9.369 -12.951 1.00 50.12 151 PHE A C 1
ATOM 1171 O O . PHE A 1 151 ? -4.981 9.454 -12.903 1.00 50.12 151 PHE A O 1
ATOM 1178 N N . SER A 1 152 ? -3.158 8.993 -14.085 1.00 40.16 152 SER A N 1
ATOM 1179 C CA . SER A 1 152 ? -3.821 8.187 -15.083 1.00 40.16 152 SER A CA 1
ATOM 1180 C C . SER A 1 152 ? -4.083 6.886 -14.372 1.00 40.16 152 SER A C 1
ATOM 1182 O O . SER A 1 152 ? -3.116 6.266 -13.930 1.00 40.16 152 SER A O 1
ATOM 1184 N N . GLN A 1 153 ? -5.370 6.568 -14.218 1.00 44.53 153 GLN A N 1
ATOM 1185 C CA . GLN A 1 153 ? -5.899 5.253 -13.879 1.00 44.53 153 GLN A CA 1
ATOM 1186 C C . GLN A 1 153 ? -4.789 4.215 -13.996 1.00 44.53 153 GLN A C 1
ATOM 1188 O O . GLN A 1 153 ? -4.415 3.848 -15.112 1.00 44.53 153 GLN A O 1
ATOM 1193 N N . VAL A 1 154 ? -4.192 3.841 -12.858 1.00 41.25 154 VAL A N 1
ATOM 1194 C CA . VAL A 1 154 ? -3.369 2.635 -12.801 1.00 41.25 154 VAL A CA 1
ATOM 1195 C C . VAL A 1 154 ? -4.221 1.585 -13.494 1.00 41.25 154 VAL A C 1
ATOM 1197 O O . VAL A 1 154 ? -5.396 1.483 -13.155 1.00 41.25 154 VAL A O 1
ATOM 1200 N N . ASP A 1 155 ? -3.714 0.927 -14.536 1.00 43.72 155 ASP A N 1
ATOM 1201 C CA . ASP A 1 155 ? -4.472 -0.121 -15.210 1.00 43.72 155 ASP A CA 1
ATOM 1202 C C . ASP A 1 155 ? -4.760 -1.193 -14.152 1.00 43.72 155 ASP A C 1
ATOM 1204 O O . ASP A 1 155 ? -3.878 -1.940 -13.731 1.00 43.72 155 ASP A O 1
ATOM 1208 N N . THR A 1 156 ? -5.972 -1.145 -13.597 1.00 45.41 156 THR A N 1
ATOM 1209 C CA . THR A 1 156 ? -6.374 -1.863 -12.382 1.00 45.41 156 THR A CA 1
ATOM 1210 C C . THR A 1 156 ? -6.683 -3.326 -12.671 1.00 45.41 156 THR A C 1
ATOM 1212 O O . THR A 1 156 ? -7.209 -4.034 -11.810 1.00 45.41 156 THR A O 1
ATOM 1215 N N . THR A 1 157 ? -6.403 -3.779 -13.894 1.00 44.94 157 THR A N 1
ATOM 1216 C CA . THR A 1 157 ? -6.964 -5.001 -14.460 1.00 44.94 157 THR A CA 1
ATOM 1217 C C . THR A 1 157 ? -6.565 -6.273 -13.714 1.00 44.94 157 THR A C 1
ATOM 1219 O O . THR A 1 157 ? -7.304 -7.250 -13.823 1.00 44.94 157 THR A O 1
ATOM 1222 N N . GLU A 1 158 ? -5.523 -6.271 -12.869 1.00 48.59 158 GLU A N 1
ATOM 1223 C CA . GLU A 1 158 ? -5.163 -7.444 -12.054 1.00 48.59 158 GLU A CA 1
ATOM 1224 C C . GLU A 1 158 ? -4.723 -7.169 -10.602 1.00 48.59 158 GLU A C 1
ATOM 1226 O O . GLU A 1 158 ? -3.857 -7.859 -10.065 1.00 48.59 158 GLU A O 1
ATOM 1231 N N . PHE A 1 159 ? -5.378 -6.250 -9.887 1.00 49.75 159 PHE A N 1
ATOM 1232 C CA . PHE A 1 159 ? -5.266 -6.261 -8.421 1.00 49.75 159 PHE A CA 1
ATOM 1233 C C . PHE A 1 159 ? -6.115 -7.395 -7.833 1.00 49.75 159 PHE A C 1
ATOM 1235 O O . PHE A 1 159 ? -7.342 -7.318 -7.773 1.00 49.75 159 PHE A O 1
ATOM 1242 N N . ARG A 1 160 ? -5.466 -8.477 -7.392 1.00 52.81 160 ARG A N 1
ATOM 1243 C CA . ARG A 1 160 ? -6.114 -9.561 -6.638 1.00 52.81 160 ARG A CA 1
ATOM 1244 C C . ARG A 1 160 ? -5.695 -9.491 -5.176 1.00 52.81 160 ARG A C 1
ATOM 1246 O O . ARG A 1 160 ? -4.613 -9.947 -4.828 1.00 52.81 160 ARG A O 1
ATOM 1253 N N . ALA A 1 161 ? -6.570 -8.943 -4.340 1.00 51.41 161 ALA A N 1
ATOM 1254 C CA . ALA A 1 161 ? -6.446 -9.020 -2.890 1.00 51.41 161 ALA A CA 1
ATOM 1255 C C . ALA A 1 161 ? -7.140 -10.292 -2.376 1.00 51.41 161 ALA A C 1
ATOM 1257 O O . ALA A 1 161 ? -8.286 -10.569 -2.738 1.00 51.41 161 ALA A O 1
ATOM 1258 N N . GLN A 1 162 ? -6.463 -11.061 -1.523 1.00 49.16 162 GLN A N 1
ATOM 1259 C CA . GLN A 1 162 ? -7.076 -12.141 -0.748 1.00 49.16 162 GLN A CA 1
ATOM 1260 C C . GLN A 1 162 ? -7.094 -11.714 0.722 1.00 49.16 162 GLN A C 1
ATOM 1262 O O . GLN A 1 162 ? -6.044 -11.451 1.300 1.00 49.16 162 GLN A O 1
ATOM 1267 N N . ALA A 1 163 ? -8.290 -11.594 1.298 1.00 46.16 163 ALA A N 1
ATOM 1268 C CA . ALA A 1 163 ? -8.504 -10.992 2.608 1.00 46.16 163 ALA A CA 1
ATOM 1269 C C . ALA A 1 163 ? -9.223 -11.947 3.568 1.00 46.16 163 ALA A C 1
ATOM 1271 O O . ALA A 1 163 ? -10.310 -12.433 3.258 1.00 46.16 163 ALA A O 1
ATOM 1272 N N . ASP A 1 164 ? -8.659 -12.121 4.765 1.00 45.09 164 ASP A N 1
ATOM 1273 C CA . ASP A 1 164 ? -9.280 -12.811 5.899 1.00 45.09 164 ASP A CA 1
ATOM 1274 C C . ASP A 1 164 ? -9.386 -11.823 7.090 1.00 45.09 164 ASP A C 1
ATOM 1276 O O . ASP A 1 164 ? -8.395 -11.533 7.760 1.00 45.09 164 ASP A O 1
ATOM 1280 N N . GLY A 1 165 ? -10.570 -11.242 7.354 1.00 52.69 165 GLY A N 1
ATOM 1281 C CA . GLY A 1 165 ? -10.823 -10.323 8.497 1.00 52.69 165 GLY A CA 1
ATOM 1282 C C . GLY A 1 165 ? -11.442 -8.959 8.132 1.00 52.69 165 GLY A C 1
ATOM 1283 O O . GLY A 1 165 ? -11.758 -8.730 6.974 1.00 52.69 165 GLY A O 1
ATOM 1284 N N . GLU A 1 166 ? -11.665 -8.046 9.090 1.00 55.88 166 GLU A N 1
ATOM 1285 C CA . GLU A 1 166 ? -12.344 -6.745 8.863 1.00 55.88 166 GLU A CA 1
ATOM 1286 C C . GLU A 1 166 ? -11.367 -5.546 8.851 1.00 55.88 166 GLU A C 1
ATOM 1288 O O . GLU A 1 166 ? -10.933 -5.089 9.905 1.00 55.88 166 GLU A O 1
ATOM 1293 N N . LEU A 1 167 ? -11.117 -4.971 7.666 1.00 61.88 167 LEU A N 1
ATOM 1294 C CA . LEU A 1 167 ? -10.547 -3.621 7.459 1.00 61.88 167 LEU A CA 1
ATOM 1295 C C . LEU A 1 167 ? -11.648 -2.581 7.151 1.00 61.88 167 LEU A C 1
ATOM 1297 O O . LEU A 1 167 ? -11.369 -1.432 6.807 1.00 61.88 167 LEU A O 1
ATOM 1301 N N . SER A 1 168 ? -12.916 -2.965 7.335 1.00 61.69 168 SER A N 1
ATOM 1302 C CA . SER A 1 168 ? -14.122 -2.217 6.944 1.00 61.69 168 SER A CA 1
ATOM 1303 C C . SER A 1 168 ? -14.280 -0.845 7.612 1.00 61.69 168 SER A C 1
ATOM 1305 O O . SER A 1 168 ? -15.143 -0.064 7.224 1.00 61.69 168 SER A O 1
ATOM 1307 N N . ASN A 1 169 ? -13.446 -0.530 8.606 1.00 63.75 169 ASN A N 1
ATOM 1308 C CA . ASN A 1 169 ? -13.480 0.715 9.369 1.00 63.75 169 ASN A CA 1
ATOM 1309 C C . ASN A 1 169 ? -12.148 1.475 9.331 1.00 63.75 169 ASN A C 1
ATOM 1311 O O . ASN A 1 169 ? -11.826 2.188 10.280 1.00 63.75 169 ASN A O 1
ATOM 1315 N N . ILE A 1 170 ? -11.382 1.355 8.242 1.00 70.31 170 ILE A N 1
ATOM 1316 C CA . ILE A 1 170 ? -10.112 2.071 8.057 1.00 70.31 170 ILE A CA 1
ATOM 1317 C C . ILE A 1 170 ? -10.227 3.578 8.365 1.00 70.31 170 ILE A C 1
ATOM 1319 O O . ILE A 1 170 ? -9.380 4.152 9.041 1.00 70.31 170 ILE A O 1
ATOM 1323 N N . GLU A 1 171 ? -11.347 4.208 8.011 1.00 67.75 171 GLU A N 1
ATOM 1324 C CA . GLU A 1 171 ? -11.622 5.619 8.310 1.00 67.75 171 GLU A CA 1
ATOM 1325 C C . GLU A 1 171 ? -11.671 5.927 9.821 1.00 67.75 171 GLU A C 1
ATOM 1327 O O . GLU A 1 171 ? -11.217 6.987 10.254 1.00 67.75 171 GLU A O 1
ATOM 1332 N N . GLN A 1 172 ? -12.159 4.996 10.649 1.00 67.75 172 GLN A N 1
ATOM 1333 C CA . GLN A 1 172 ? -12.201 5.149 12.111 1.00 67.75 172 GLN A CA 1
ATOM 1334 C C . GLN A 1 172 ? -10.810 5.056 12.748 1.00 67.75 172 GLN A C 1
ATOM 1336 O O . GLN A 1 172 ? -10.599 5.579 13.841 1.00 67.75 172 GLN A O 1
ATOM 1341 N N . ILE A 1 173 ? -9.863 4.401 12.073 1.00 67.50 173 ILE A N 1
ATOM 1342 C CA . ILE A 1 173 ? -8.463 4.354 12.503 1.00 67.50 173 ILE A CA 1
ATOM 1343 C C . ILE A 1 173 ? -7.803 5.707 12.238 1.00 67.50 173 ILE A C 1
ATOM 1345 O O . ILE A 1 173 ? -7.085 6.236 13.086 1.00 67.50 173 ILE A O 1
ATOM 1349 N N . PHE A 1 174 ? -8.084 6.312 11.087 1.00 69.56 174 PHE A N 1
ATOM 1350 C CA . PHE A 1 174 ? -7.460 7.576 10.704 1.00 69.56 174 PHE A CA 1
ATOM 1351 C C . PHE A 1 174 ? -8.088 8.793 11.355 1.00 69.56 174 PHE A C 1
ATOM 1353 O O . PHE A 1 174 ? -7.419 9.814 11.513 1.00 69.56 174 PHE A O 1
ATOM 1360 N N . THR A 1 175 ? -9.348 8.695 11.768 1.00 68.81 175 THR A N 1
ATOM 1361 C CA . THR A 1 175 ? -10.100 9.852 12.225 1.00 68.81 175 THR A CA 1
ATOM 1362 C C . THR A 1 175 ? -10.667 9.680 13.625 1.00 68.81 175 THR A C 1
ATOM 1364 O O . THR A 1 175 ? -11.307 8.691 13.973 1.00 68.81 175 THR A O 1
ATOM 1367 N N . LYS A 1 176 ? -10.478 10.708 14.450 1.00 72.62 176 LYS A N 1
ATOM 1368 C CA . LYS A 1 176 ? -11.126 10.853 15.752 1.00 72.62 176 LYS A CA 1
ATOM 1369 C C . LYS A 1 176 ? -12.030 12.075 15.717 1.00 72.62 176 LYS A C 1
ATOM 1371 O O . LYS A 1 176 ? -11.666 13.110 15.168 1.00 72.62 176 LYS A O 1
ATOM 1376 N N . ARG A 1 177 ? -13.210 11.997 16.336 1.00 71.06 177 ARG A N 1
ATOM 1377 C CA . ARG A 1 177 ? -14.055 13.184 16.525 1.00 71.06 177 ARG A CA 1
ATOM 1378 C C . ARG A 1 177 ? -13.679 13.914 17.808 1.00 71.06 177 ARG A C 1
ATOM 1380 O O . ARG A 1 177 ? -13.922 13.403 18.898 1.00 71.06 177 ARG A O 1
ATOM 1387 N N . GLU A 1 178 ? -13.178 15.138 17.684 1.00 71.06 178 GLU A N 1
ATOM 1388 C CA . GLU A 1 178 ? -12.978 16.054 18.810 1.00 71.06 178 GLU A CA 1
ATOM 1389 C C . GLU A 1 178 ? -13.855 17.293 18.637 1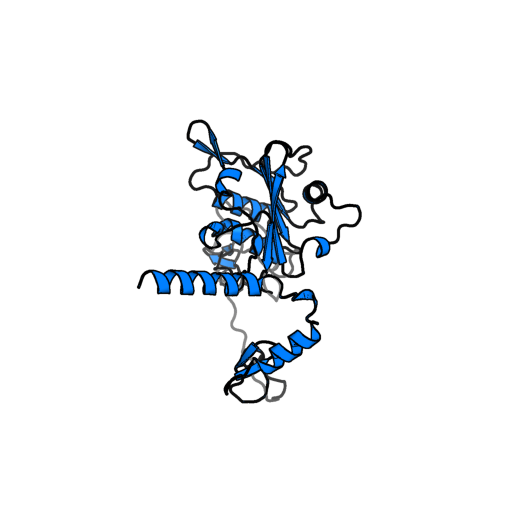.00 71.06 178 GLU A C 1
ATOM 1391 O O . GLU A 1 178 ? -13.797 17.989 17.626 1.00 71.06 178 GLU A O 1
ATOM 1396 N N . ASN A 1 179 ? -14.725 17.561 19.617 1.00 78.56 179 ASN A N 1
ATOM 1397 C CA . ASN A 1 179 ? -15.677 18.682 19.576 1.00 78.56 179 ASN A CA 1
ATOM 1398 C C . ASN A 1 179 ? -16.542 18.726 18.298 1.00 78.56 179 ASN A C 1
ATOM 1400 O O . ASN A 1 179 ? -16.903 19.798 17.817 1.00 78.56 179 ASN A O 1
ATOM 1404 N N . GLY A 1 180 ? -16.871 17.556 17.740 1.00 76.56 180 GLY A N 1
ATOM 1405 C CA . GLY A 1 180 ? -17.664 17.435 16.514 1.00 76.56 180 GLY A CA 1
ATOM 1406 C C . GLY A 1 180 ? -16.884 17.658 15.215 1.00 76.56 180 GLY A C 1
ATOM 1407 O O . GLY A 1 180 ? -17.495 17.578 14.155 1.00 76.56 180 GLY A O 1
ATOM 1408 N N . LYS A 1 181 ? -15.568 17.896 15.279 1.00 64.19 181 LYS A N 1
ATOM 1409 C CA . LYS A 1 181 ? -14.681 17.945 14.113 1.00 64.19 181 LYS A CA 1
ATOM 1410 C C . LYS A 1 181 ? -13.928 16.632 13.954 1.00 64.19 181 LYS A C 1
ATOM 1412 O O . LYS A 1 181 ? -13.511 16.040 14.949 1.00 64.19 181 LYS A O 1
ATOM 1417 N N . THR A 1 182 ? -13.757 16.200 12.713 1.00 62.72 182 THR A N 1
ATOM 1418 C CA . THR A 1 182 ? -12.901 15.070 12.346 1.00 62.72 182 THR A CA 1
ATOM 1419 C C . THR A 1 182 ? -11.445 15.525 12.415 1.00 62.72 182 THR A C 1
ATOM 1421 O O . THR A 1 182 ? -11.060 16.483 11.751 1.00 62.72 182 THR A O 1
ATOM 1424 N N . VAL A 1 183 ? -10.650 14.868 13.252 1.00 62.06 183 VAL A N 1
ATOM 1425 C CA . VAL A 1 183 ? -9.221 15.129 13.423 1.00 62.06 183 VAL A CA 1
ATOM 1426 C C . VAL A 1 183 ? -8.476 13.873 13.004 1.00 62.06 183 VAL A C 1
ATOM 1428 O O . VAL A 1 183 ? -8.773 12.784 13.496 1.00 62.06 183 VAL A O 1
ATOM 1431 N N . PHE A 1 184 ? -7.533 14.020 12.082 1.00 65.81 184 PHE A N 1
ATOM 1432 C CA . PHE A 1 184 ? -6.573 12.975 11.763 1.00 65.81 184 PHE A CA 1
ATOM 1433 C C . PHE A 1 184 ? -5.734 12.673 13.000 1.00 65.81 184 PHE A C 1
ATOM 1435 O O . PHE A 1 184 ? -5.139 13.570 13.594 1.00 65.81 184 PHE A O 1
ATOM 1442 N N . ASN A 1 185 ? -5.745 11.414 13.413 1.00 72.00 185 ASN A N 1
ATOM 1443 C CA . ASN A 1 185 ? -5.110 10.960 14.646 1.00 72.00 185 ASN A CA 1
ATOM 1444 C C . ASN A 1 185 ? -3.967 9.984 14.351 1.00 72.00 185 ASN A C 1
ATOM 1446 O O . ASN A 1 185 ? -3.738 9.068 15.137 1.00 72.00 185 ASN A O 1
ATOM 1450 N N . ALA A 1 186 ? -3.304 10.136 13.201 1.00 75.19 186 ALA A N 1
ATOM 1451 C CA . ALA A 1 186 ? -2.224 9.252 12.799 1.00 75.19 186 ALA A CA 1
ATOM 1452 C C . ALA A 1 186 ? -0.899 9.992 12.602 1.00 75.19 186 ALA A C 1
ATOM 1454 O O . ALA A 1 186 ? -0.865 11.113 12.093 1.00 75.19 186 ALA A O 1
ATOM 1455 N N . VAL A 1 187 ? 0.190 9.341 13.000 1.00 76.31 187 VAL A N 1
ATOM 1456 C CA . VAL A 1 187 ? 1.558 9.758 12.693 1.00 76.31 187 VAL A CA 1
ATOM 1457 C C . VAL A 1 187 ? 2.007 9.030 11.441 1.00 76.31 187 VAL A C 1
ATOM 1459 O O . VAL A 1 187 ? 1.805 7.822 11.353 1.00 76.31 187 VAL A O 1
ATOM 1462 N N . ILE A 1 188 ? 2.596 9.740 10.481 1.00 76.88 188 ILE A N 1
ATOM 1463 C CA . ILE A 1 188 ? 3.048 9.133 9.230 1.00 76.88 188 ILE A CA 1
ATOM 1464 C C . ILE A 1 188 ? 4.566 9.078 9.212 1.00 76.88 188 ILE A C 1
ATOM 1466 O O . ILE A 1 188 ? 5.220 10.091 9.454 1.00 76.88 188 ILE A O 1
ATOM 1470 N N . VAL A 1 189 ? 5.114 7.903 8.922 1.00 77.19 189 VAL A N 1
ATOM 1471 C CA . VAL A 1 189 ? 6.557 7.676 8.888 1.00 77.19 189 VAL A CA 1
ATOM 1472 C C . VAL A 1 189 ? 6.959 7.236 7.487 1.00 77.19 189 VAL A C 1
ATOM 1474 O O . VAL A 1 189 ? 6.374 6.299 6.937 1.00 77.19 189 VAL A O 1
ATOM 1477 N N . ALA A 1 190 ? 7.933 7.953 6.934 1.00 81.81 190 ALA A N 1
ATOM 1478 C CA . ALA A 1 190 ? 8.512 7.765 5.611 1.00 81.81 190 ALA A CA 1
ATOM 1479 C C . ALA A 1 190 ? 10.030 7.991 5.697 1.00 81.81 190 ALA A C 1
ATOM 1481 O O . ALA A 1 190 ? 10.495 8.832 6.471 1.00 81.81 190 ALA A O 1
ATOM 1482 N N . SER A 1 191 ? 10.802 7.254 4.904 1.00 75.31 191 SER A N 1
ATOM 1483 C CA . SER A 1 191 ? 12.269 7.271 4.920 1.00 75.31 191 SER A CA 1
ATOM 1484 C C . SER A 1 191 ? 12.897 8.141 3.828 1.00 75.31 191 SER A C 1
ATOM 1486 O O . SER A 1 191 ? 14.054 8.545 3.959 1.00 75.31 191 SER A O 1
ATOM 1488 N N . ASN A 1 192 ? 12.153 8.465 2.765 1.00 81.00 192 ASN A N 1
ATOM 1489 C CA . ASN A 1 192 ? 12.634 9.271 1.642 1.00 81.00 192 ASN A CA 1
ATOM 1490 C C . ASN A 1 192 ? 11.540 10.205 1.074 1.00 81.00 192 ASN A C 1
ATOM 1492 O O . ASN A 1 192 ? 10.371 10.108 1.444 1.00 81.00 192 ASN A O 1
ATOM 1496 N N . GLU A 1 193 ? 11.920 11.126 0.175 1.00 80.00 193 GLU A N 1
ATOM 1497 C CA . GLU A 1 193 ? 10.999 12.121 -0.412 1.00 80.00 193 GLU A CA 1
ATOM 1498 C C . GLU A 1 193 ? 9.839 11.485 -1.204 1.00 80.00 193 GLU A C 1
ATOM 1500 O O . GLU A 1 193 ? 8.740 12.040 -1.246 1.00 80.00 193 GLU A O 1
ATOM 1505 N N . HIS A 1 194 ? 10.060 10.322 -1.826 1.00 81.62 194 HIS A N 1
ATOM 1506 C CA . HIS A 1 194 ? 9.027 9.619 -2.587 1.00 81.62 194 HIS A CA 1
ATOM 1507 C C . HIS A 1 194 ? 7.980 8.995 -1.655 1.00 81.62 194 HIS A C 1
ATOM 1509 O O . HIS A 1 194 ? 6.782 9.224 -1.820 1.00 81.62 194 HIS A O 1
ATOM 1515 N N . GLU A 1 195 ? 8.427 8.289 -0.617 1.00 84.19 195 GLU A N 1
ATOM 1516 C CA . GLU A 1 195 ? 7.565 7.738 0.431 1.00 84.19 195 GLU A CA 1
ATOM 1517 C C . GLU A 1 195 ? 6.789 8.841 1.161 1.00 84.19 195 GLU A C 1
ATOM 1519 O O . GLU A 1 195 ? 5.602 8.683 1.445 1.00 84.19 195 GLU A O 1
ATOM 1524 N N . GLU A 1 196 ? 7.427 9.988 1.411 1.00 81.38 196 GLU A N 1
ATOM 1525 C CA . GLU A 1 196 ? 6.792 11.160 2.014 1.00 81.38 196 GLU A CA 1
ATOM 1526 C C . GLU A 1 196 ? 5.641 11.692 1.149 1.00 81.38 196 GLU A C 1
ATOM 1528 O O . GLU A 1 196 ? 4.560 12.023 1.648 1.00 81.38 196 GLU A O 1
ATOM 1533 N N . PHE A 1 197 ? 5.857 11.764 -0.164 1.00 82.44 197 PHE A N 1
ATOM 1534 C CA . PHE A 1 197 ? 4.819 12.159 -1.103 1.00 82.44 197 PHE A CA 1
ATOM 1535 C C . PHE A 1 197 ? 3.632 11.185 -1.064 1.00 82.44 197 PHE A C 1
ATOM 1537 O O . PHE A 1 197 ? 2.494 11.626 -0.893 1.00 82.44 197 PHE A O 1
ATOM 1544 N N . LEU A 1 198 ? 3.883 9.873 -1.135 1.00 82.19 198 LEU A N 1
ATOM 1545 C CA . LEU A 1 198 ? 2.838 8.842 -1.072 1.00 82.19 198 LEU A CA 1
ATOM 1546 C C . LEU A 1 198 ? 2.047 8.907 0.245 1.00 82.19 198 LEU A C 1
ATOM 1548 O O . LEU A 1 198 ? 0.814 8.884 0.250 1.00 82.19 198 LEU A O 1
ATOM 1552 N N . ALA A 1 199 ? 2.752 9.082 1.360 1.00 80.62 199 ALA A N 1
ATOM 1553 C CA . ALA A 1 199 ? 2.182 9.313 2.680 1.00 80.62 199 ALA A CA 1
ATOM 1554 C C . ALA A 1 199 ? 1.196 10.494 2.704 1.00 80.62 199 ALA A C 1
ATOM 1556 O O . ALA A 1 199 ? 0.082 10.376 3.226 1.00 80.62 199 ALA A O 1
ATOM 1557 N N . ARG A 1 200 ? 1.579 11.633 2.114 1.00 79.38 200 ARG A N 1
ATOM 1558 C CA . ARG A 1 200 ? 0.720 12.824 2.022 1.00 79.38 200 ARG A CA 1
ATOM 1559 C C . ARG A 1 200 ? -0.508 12.583 1.148 1.00 79.38 200 ARG A C 1
ATOM 1561 O O . ARG A 1 200 ? -1.592 13.040 1.509 1.00 79.38 200 ARG A O 1
ATOM 1568 N N . VAL A 1 201 ? -0.356 11.868 0.032 1.00 80.69 201 VAL A N 1
ATOM 1569 C CA . VAL A 1 201 ? -1.473 11.514 -0.859 1.00 80.69 201 VAL A CA 1
ATOM 1570 C C . VAL A 1 201 ? -2.506 10.674 -0.106 1.00 80.69 201 VAL A C 1
ATOM 1572 O O . VAL A 1 201 ? -3.695 10.996 -0.123 1.00 80.69 201 VAL A O 1
ATOM 1575 N N . ILE A 1 202 ? -2.058 9.661 0.639 1.00 81.25 202 ILE A N 1
ATOM 1576 C CA . ILE A 1 202 ? -2.947 8.845 1.471 1.00 81.25 202 ILE A CA 1
ATOM 1577 C C . ILE A 1 202 ? -3.640 9.699 2.528 1.00 81.25 202 ILE A C 1
ATOM 1579 O O . ILE A 1 202 ? -4.863 9.634 2.650 1.00 81.25 202 ILE A O 1
ATOM 1583 N N . ALA A 1 203 ? -2.896 10.528 3.262 1.00 77.88 203 ALA A N 1
ATOM 1584 C CA . ALA A 1 2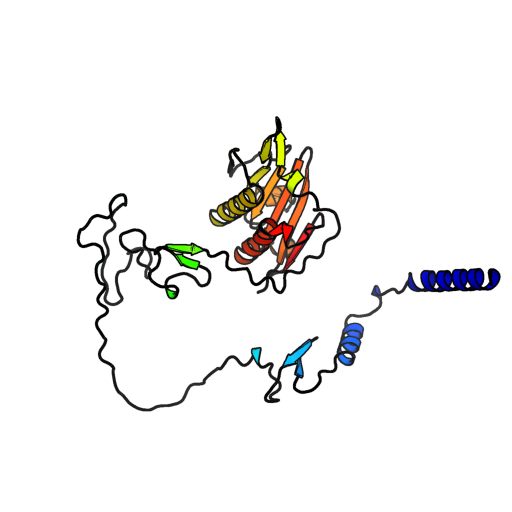03 ? -3.474 11.400 4.282 1.00 77.88 203 ALA A CA 1
ATOM 1585 C C . ALA A 1 203 ? -4.576 12.305 3.709 1.00 77.88 203 ALA A C 1
ATOM 1587 O O . ALA A 1 203 ? -5.645 12.424 4.310 1.00 77.88 203 ALA A O 1
ATOM 1588 N N . GLY A 1 204 ? -4.344 12.877 2.523 1.00 77.94 204 GLY A N 1
ATOM 1589 C CA . GLY A 1 204 ? -5.325 13.690 1.805 1.00 77.94 204 GLY A CA 1
ATOM 1590 C C . GLY A 1 204 ? -6.570 12.906 1.377 1.00 77.94 204 GLY A C 1
ATOM 1591 O O . GLY A 1 204 ? -7.677 13.426 1.468 1.00 77.94 204 GLY A O 1
ATOM 1592 N N . SER A 1 205 ? -6.428 11.634 0.995 1.00 79.44 205 SER A N 1
ATOM 1593 C CA . SER A 1 205 ? -7.559 10.779 0.584 1.00 79.44 205 SER A CA 1
ATOM 1594 C C . SER A 1 205 ? -8.559 10.461 1.708 1.00 79.44 205 SER A C 1
ATOM 1596 O O . SER A 1 205 ? -9.688 10.028 1.459 1.00 79.44 205 SER A O 1
ATOM 1598 N N . PHE A 1 206 ? -8.159 10.651 2.965 1.00 72.25 206 PHE A N 1
ATOM 1599 C CA . PHE A 1 206 ? -9.021 10.457 4.132 1.00 72.25 206 PHE A CA 1
ATOM 1600 C C . PHE A 1 206 ? -9.725 11.745 4.576 1.00 72.25 206 PHE A C 1
ATOM 1602 O O . PHE A 1 206 ? -10.359 11.767 5.633 1.00 72.25 206 PHE A O 1
ATOM 1609 N N . GLN A 1 207 ? -9.588 12.838 3.822 1.00 69.75 207 GLN A N 1
ATOM 1610 C CA . GLN A 1 207 ? -9.916 14.171 4.306 1.00 69.75 207 GLN A CA 1
ATOM 1611 C C . GLN A 1 207 ? -10.637 15.012 3.249 1.00 69.75 207 GLN A C 1
ATOM 1613 O O . GLN A 1 207 ? -10.009 15.580 2.365 1.00 69.75 207 GLN A O 1
ATOM 1618 N N . GLU A 1 208 ? -11.951 15.194 3.402 1.00 60.41 208 GLU A N 1
ATOM 1619 C CA . GLU A 1 208 ? -12.668 16.260 2.682 1.00 60.41 208 GLU A CA 1
ATOM 1620 C C . GLU A 1 208 ? -12.501 17.644 3.363 1.00 60.41 208 GLU A C 1
ATOM 1622 O O . GLU A 1 208 ? -12.649 18.660 2.695 1.00 60.41 208 GLU A O 1
ATOM 1627 N N . ASP A 1 209 ? -12.149 17.709 4.664 1.00 55.59 209 ASP A N 1
ATOM 1628 C CA . ASP A 1 209 ? -12.261 18.934 5.498 1.00 55.59 209 ASP A CA 1
ATOM 1629 C C . ASP A 1 209 ? -11.194 19.075 6.624 1.00 55.59 209 ASP A C 1
ATOM 1631 O O . ASP A 1 209 ? -11.463 19.567 7.727 1.00 55.59 209 ASP A O 1
ATOM 1635 N N . TYR A 1 210 ? -9.963 18.606 6.421 1.00 56.81 210 TYR A N 1
ATOM 1636 C CA . TYR A 1 210 ? -8.966 18.578 7.502 1.00 56.81 210 TYR A CA 1
ATOM 1637 C C . TYR A 1 210 ? -8.258 19.913 7.770 1.00 56.81 210 TYR A C 1
ATOM 1639 O O . TYR A 1 210 ? -7.942 20.682 6.866 1.00 56.81 210 TYR A O 1
ATOM 1647 N N . THR A 1 211 ? -7.957 20.155 9.051 1.00 50.25 211 THR A N 1
ATOM 1648 C CA . THR A 1 211 ? -7.223 21.337 9.537 1.00 50.25 211 THR A CA 1
ATOM 1649 C C . THR A 1 211 ? -6.095 20.999 10.516 1.00 50.25 211 THR A C 1
ATOM 1651 O O . THR A 1 211 ? -5.696 21.869 11.288 1.00 50.25 211 THR A O 1
ATOM 1654 N N . GLY A 1 212 ? -5.658 19.743 10.609 1.00 51.19 212 GLY A N 1
ATOM 1655 C CA . GLY A 1 212 ? -4.591 19.370 11.541 1.00 51.19 212 GLY A CA 1
ATOM 1656 C C . GLY A 1 212 ? -3.205 19.408 10.895 1.00 51.19 212 GLY A C 1
ATOM 1657 O O . GLY A 1 212 ? -3.058 19.587 9.688 1.00 51.19 212 GLY A O 1
ATOM 1658 N N . GLU A 1 213 ? -2.179 19.257 11.722 1.00 49.47 213 GLU A N 1
ATOM 1659 C CA . GLU A 1 213 ? -0.785 19.308 11.289 1.00 49.47 213 GLU A CA 1
ATOM 1660 C C . GLU A 1 213 ? -0.291 17.879 11.034 1.00 49.47 213 GLU A C 1
ATOM 1662 O O . GLU A 1 213 ? -0.456 16.995 11.874 1.00 49.47 213 GLU A O 1
ATOM 1667 N N . VAL A 1 214 ? 0.261 17.632 9.844 1.00 52.66 214 VAL A N 1
ATOM 1668 C CA . VAL A 1 214 ? 1.010 16.403 9.564 1.00 52.66 214 VAL A CA 1
ATOM 1669 C C . VAL A 1 214 ? 2.415 16.634 10.098 1.00 52.66 214 VAL A C 1
ATOM 1671 O O . VAL A 1 214 ? 3.160 17.448 9.552 1.00 52.66 214 VAL A O 1
ATOM 1674 N N . TYR A 1 215 ? 2.759 15.951 11.185 1.00 54.38 215 TYR A N 1
ATOM 1675 C CA . TYR A 1 215 ? 4.123 15.940 11.694 1.00 54.38 215 TYR A CA 1
ATOM 1676 C C . TYR A 1 215 ? 4.864 14.782 11.047 1.00 54.38 215 TYR A C 1
ATOM 1678 O O . TYR A 1 215 ? 4.496 13.623 11.228 1.00 54.38 215 TYR A O 1
ATOM 1686 N N . MET A 1 216 ? 5.884 15.124 10.269 1.00 54.72 216 MET A N 1
ATOM 1687 C CA . MET A 1 216 ? 6.835 14.161 9.738 1.00 54.72 216 MET A CA 1
ATOM 1688 C C . MET A 1 216 ? 8.009 14.158 10.696 1.00 54.72 216 MET A C 1
ATOM 1690 O O . MET A 1 216 ? 8.667 15.184 10.880 1.00 54.72 216 MET A O 1
ATOM 1694 N N . ASP A 1 217 ? 8.208 13.028 11.353 1.00 60.31 217 ASP A N 1
ATOM 1695 C CA . ASP A 1 217 ? 9.307 12.839 12.279 1.00 60.31 217 ASP A CA 1
ATOM 1696 C C . ASP A 1 217 ? 10.077 11.591 11.852 1.00 60.31 217 ASP A C 1
ATOM 1698 O O . ASP A 1 217 ? 9.515 10.501 11.725 1.00 60.31 217 ASP A O 1
ATOM 1702 N N . TYR A 1 218 ? 11.362 11.786 11.570 1.00 58.22 218 TYR A N 1
ATOM 1703 C CA . TYR A 1 218 ? 12.274 10.726 11.150 1.00 58.22 218 TYR A CA 1
ATOM 1704 C C . TYR A 1 218 ? 12.807 9.934 12.357 1.00 58.22 218 TYR A C 1
ATOM 1706 O O . TYR A 1 218 ? 13.408 8.875 12.181 1.00 58.22 218 TYR A O 1
ATOM 1714 N N . GLU A 1 219 ? 12.576 10.423 13.582 1.00 59.59 219 GLU A N 1
ATOM 1715 C CA . GLU A 1 219 ? 13.097 9.865 14.830 1.00 59.59 219 GLU A CA 1
ATOM 1716 C C . GLU A 1 219 ? 11.985 9.742 15.888 1.00 59.59 219 GLU A C 1
ATOM 1718 O O . GLU A 1 219 ? 12.024 10.355 16.953 1.00 59.59 219 GLU A O 1
ATOM 1723 N N . ILE A 1 220 ? 10.975 8.909 15.618 1.00 65.50 220 ILE A N 1
ATOM 1724 C CA . ILE A 1 220 ? 9.951 8.603 16.626 1.00 65.50 220 ILE A CA 1
ATOM 1725 C C . ILE A 1 220 ? 10.436 7.461 17.519 1.00 65.50 220 ILE A C 1
ATOM 1727 O O . ILE A 1 220 ? 10.384 6.283 17.155 1.00 65.50 220 ILE A O 1
ATOM 1731 N N . ASP A 1 221 ? 10.877 7.817 18.723 1.00 63.41 221 ASP A N 1
ATOM 1732 C CA . ASP A 1 221 ? 11.331 6.851 19.729 1.00 63.41 221 ASP A CA 1
ATOM 1733 C C . ASP A 1 221 ? 10.185 6.007 20.317 1.00 63.41 221 ASP A C 1
ATOM 1735 O O . ASP A 1 221 ? 10.400 4.848 20.699 1.00 63.41 221 ASP A O 1
ATOM 1739 N N . ASP A 1 222 ? 8.972 6.571 20.370 1.00 70.50 222 ASP A N 1
ATOM 1740 C CA . ASP A 1 222 ? 7.777 5.928 20.918 1.00 70.50 222 ASP A CA 1
ATOM 1741 C C . ASP A 1 222 ? 6.534 6.196 20.056 1.00 70.50 222 ASP A C 1
ATOM 1743 O O . ASP A 1 222 ? 5.930 7.267 20.101 1.00 70.50 222 ASP A O 1
ATOM 1747 N N . ILE A 1 223 ? 6.161 5.195 19.260 1.00 73.94 223 ILE A N 1
ATOM 1748 C CA . ILE A 1 223 ? 4.914 5.172 18.482 1.00 73.94 223 ILE A CA 1
ATOM 1749 C C . ILE A 1 223 ? 3.734 4.607 19.294 1.00 73.94 223 ILE A C 1
ATOM 1751 O O . ILE A 1 223 ? 2.613 4.541 18.788 1.00 73.94 223 ILE A O 1
ATOM 1755 N N . ALA A 1 224 ? 3.949 4.168 20.541 1.00 70.31 224 ALA A N 1
ATOM 1756 C CA . ALA A 1 224 ? 2.877 3.614 21.357 1.00 70.31 224 ALA A CA 1
ATOM 1757 C C . ALA A 1 224 ? 1.861 4.703 21.738 1.00 70.31 224 ALA A C 1
ATOM 1759 O O . ALA A 1 224 ? 2.212 5.806 22.153 1.00 70.31 224 ALA A O 1
ATOM 1760 N N . GLY A 1 225 ? 0.572 4.382 21.607 1.00 70.94 225 GLY A N 1
ATOM 1761 C CA . GLY A 1 225 ? -0.522 5.303 21.927 1.00 70.94 225 GLY A CA 1
ATOM 1762 C C . GLY A 1 225 ? -0.918 6.275 20.812 1.00 70.94 225 GLY A C 1
ATOM 1763 O O . GLY A 1 225 ? -1.838 7.069 21.018 1.00 70.94 225 GLY A O 1
ATOM 1764 N N . PHE A 1 226 ? -0.290 6.196 19.637 1.00 76.38 226 PHE A N 1
ATOM 1765 C CA . PHE A 1 226 ? -0.742 6.886 18.430 1.00 76.38 226 PHE A CA 1
ATOM 1766 C C . PHE A 1 226 ? -1.260 5.879 17.410 1.00 76.38 226 PHE A C 1
ATOM 1768 O O . PHE A 1 226 ? -0.781 4.744 17.347 1.00 76.38 226 PHE A O 1
ATOM 1775 N N . ASN A 1 227 ? -2.213 6.300 16.574 1.00 81.12 227 ASN A N 1
ATOM 1776 C CA . ASN A 1 227 ? -2.388 5.573 15.326 1.00 81.12 227 ASN A CA 1
ATOM 1777 C C . ASN A 1 227 ? -1.174 5.902 14.451 1.00 81.12 227 ASN A C 1
ATOM 1779 O O . ASN A 1 227 ? -0.710 7.040 14.433 1.00 81.12 227 ASN A O 1
ATOM 1783 N N . THR A 1 228 ? -0.607 4.914 13.780 1.00 83.50 228 THR A N 1
ATOM 1784 C CA . THR A 1 228 ? 0.621 5.092 13.005 1.00 83.50 228 THR A CA 1
ATOM 1785 C C . THR A 1 228 ? 0.385 4.609 11.588 1.00 83.50 228 THR A C 1
ATOM 1787 O O . THR A 1 228 ? -0.266 3.591 11.368 1.00 83.50 228 THR A O 1
ATOM 1790 N N . PHE A 1 229 ? 0.899 5.350 10.621 1.00 84.88 229 PHE A N 1
ATOM 1791 C CA . PHE A 1 229 ? 0.898 4.990 9.222 1.00 84.88 229 PHE A CA 1
ATOM 1792 C C . PHE A 1 229 ? 2.341 4.878 8.750 1.00 84.88 229 PHE A C 1
ATOM 1794 O O . PHE A 1 229 ? 3.092 5.849 8.785 1.00 84.88 229 PHE A O 1
ATOM 1801 N N . LEU A 1 230 ? 2.745 3.675 8.373 1.00 86.44 230 LEU A N 1
ATOM 1802 C CA . LEU A 1 230 ? 4.103 3.392 7.932 1.00 86.44 230 LEU A CA 1
ATOM 1803 C C . LEU A 1 230 ? 4.056 3.085 6.445 1.00 86.44 230 LEU A C 1
ATOM 1805 O O . LEU A 1 230 ? 3.357 2.157 6.049 1.00 86.44 230 LEU A O 1
ATOM 1809 N N . VAL A 1 231 ? 4.796 3.841 5.643 1.00 88.56 231 VAL A N 1
ATOM 1810 C CA . VAL A 1 231 ? 4.947 3.580 4.209 1.00 88.56 231 VAL A CA 1
ATOM 1811 C C . VAL A 1 231 ? 6.423 3.418 3.934 1.00 88.56 231 VAL A C 1
ATOM 1813 O O . VAL A 1 231 ? 7.199 4.312 4.259 1.00 88.56 231 VAL A O 1
ATOM 1816 N N . GLY A 1 232 ? 6.810 2.290 3.349 1.00 88.69 232 GLY A N 1
ATOM 1817 C CA . GLY A 1 232 ? 8.164 2.161 2.836 1.00 88.69 232 GLY A CA 1
ATOM 1818 C C . GLY A 1 232 ? 8.663 0.742 2.673 1.00 88.69 232 GLY A C 1
ATOM 1819 O O . GLY A 1 232 ? 7.932 -0.240 2.818 1.00 88.69 232 GLY A O 1
ATOM 1820 N N . ILE A 1 233 ? 9.952 0.644 2.375 1.00 87.00 233 ILE A N 1
ATOM 1821 C CA . ILE A 1 233 ? 10.630 -0.629 2.137 1.00 87.00 233 ILE A CA 1
ATOM 1822 C C . ILE A 1 233 ? 11.125 -1.206 3.486 1.00 87.00 233 ILE A C 1
ATOM 1824 O O . ILE A 1 233 ? 11.898 -0.549 4.193 1.00 87.00 233 ILE A O 1
ATOM 1828 N N . PRO A 1 234 ? 10.736 -2.442 3.883 1.00 80.31 234 PRO A N 1
ATOM 1829 C CA . PRO A 1 234 ? 10.934 -2.969 5.245 1.00 80.31 234 PRO A CA 1
ATOM 1830 C C . PRO A 1 234 ? 12.378 -2.947 5.761 1.00 80.31 234 PRO A C 1
ATOM 1832 O O . PRO A 1 234 ? 12.616 -2.787 6.959 1.00 80.31 234 PRO A O 1
ATOM 1835 N N . CYS A 1 235 ? 13.342 -3.129 4.857 1.00 83.88 235 CYS A N 1
ATOM 1836 C CA . CYS A 1 235 ? 14.760 -3.219 5.193 1.00 83.88 235 CYS A CA 1
ATOM 1837 C C . CYS A 1 235 ? 15.486 -1.874 5.203 1.00 83.88 235 CYS A C 1
ATOM 1839 O O . CYS A 1 235 ? 16.605 -1.800 5.709 1.00 83.88 235 CYS A O 1
ATOM 1841 N N . GLU A 1 236 ? 14.862 -0.824 4.679 1.00 84.94 236 GLU A N 1
ATOM 1842 C CA . GLU A 1 236 ? 15.432 0.525 4.654 1.00 84.94 236 GLU A CA 1
ATOM 1843 C C . GLU A 1 236 ? 14.989 1.338 5.875 1.00 84.94 236 GLU A C 1
ATOM 1845 O O . GLU A 1 236 ? 15.655 2.293 6.275 1.00 84.94 236 GLU A O 1
ATOM 1850 N N . HIS A 1 237 ? 13.914 0.902 6.539 1.00 81.62 237 HIS A N 1
ATOM 1851 C CA . HIS A 1 237 ? 13.266 1.672 7.585 1.00 81.62 237 HIS A CA 1
ATOM 1852 C C . HIS A 1 237 ? 13.400 1.020 8.971 1.00 81.62 237 HIS A C 1
ATOM 1854 O O . HIS A 1 237 ? 12.717 0.053 9.311 1.00 81.62 237 HIS A O 1
ATOM 1860 N N . GLN A 1 238 ? 14.226 1.613 9.841 1.00 79.25 238 GLN A N 1
ATOM 1861 C CA . GLN A 1 238 ? 14.500 1.084 11.187 1.00 79.25 238 GLN A CA 1
ATOM 1862 C C . GLN A 1 238 ? 13.233 0.950 12.056 1.00 79.25 238 GLN A C 1
ATOM 1864 O O . GLN A 1 238 ? 13.089 -0.028 12.791 1.00 79.25 238 GLN A O 1
ATOM 1869 N N . VAL A 1 239 ? 12.300 1.907 11.963 1.00 81.69 239 VAL A N 1
ATOM 1870 C CA . VAL A 1 239 ? 11.001 1.855 12.664 1.00 81.69 239 VAL A CA 1
ATOM 1871 C C . VAL A 1 239 ? 10.152 0.666 12.205 1.00 81.69 239 VAL A C 1
ATOM 1873 O O . VAL A 1 239 ? 9.693 -0.100 13.054 1.00 81.69 239 VAL A O 1
ATOM 1876 N N . ILE A 1 240 ? 9.989 0.468 10.889 1.00 83.81 240 ILE A N 1
ATOM 1877 C CA . ILE A 1 240 ? 9.261 -0.684 10.330 1.00 83.81 240 ILE A CA 1
ATOM 1878 C C . ILE A 1 240 ? 9.920 -1.982 10.789 1.00 83.81 240 ILE A C 1
ATOM 1880 O O . ILE A 1 240 ? 9.238 -2.872 11.289 1.00 83.81 240 ILE A O 1
ATOM 1884 N N . ASN A 1 241 ? 11.247 -2.058 10.703 1.00 82.88 241 ASN A N 1
ATOM 1885 C CA . ASN A 1 241 ? 12.015 -3.220 11.124 1.00 82.88 241 ASN A CA 1
ATOM 1886 C C . ASN A 1 241 ? 11.768 -3.577 12.602 1.00 82.88 241 ASN A C 1
ATOM 1888 O O . ASN A 1 241 ? 11.402 -4.712 12.925 1.00 82.88 241 ASN A O 1
ATOM 1892 N N . LYS A 1 242 ? 11.850 -2.584 13.493 1.00 82.94 242 LYS A N 1
ATOM 1893 C CA . LYS A 1 242 ? 11.582 -2.754 14.926 1.00 82.94 242 LYS A CA 1
ATOM 1894 C C . LYS A 1 242 ? 10.136 -3.179 15.198 1.00 82.94 242 LYS A C 1
ATOM 1896 O O . LYS A 1 242 ? 9.916 -4.054 16.036 1.00 82.94 242 LYS A O 1
ATOM 1901 N N . LEU A 1 243 ? 9.160 -2.582 14.509 1.00 83.19 243 LEU A N 1
ATOM 1902 C CA . LEU A 1 243 ? 7.739 -2.886 14.704 1.00 83.19 243 LEU A CA 1
ATOM 1903 C C . LEU A 1 243 ? 7.387 -4.295 14.211 1.00 83.19 243 LEU A C 1
ATOM 1905 O O . LEU A 1 243 ? 6.713 -5.051 14.911 1.00 83.19 243 LEU A O 1
ATOM 1909 N N . MET A 1 244 ? 7.910 -4.670 13.046 1.00 82.31 244 MET A N 1
ATOM 1910 C CA . MET A 1 244 ? 7.730 -5.986 12.430 1.00 82.31 244 MET A CA 1
ATOM 1911 C C . MET A 1 244 ? 8.574 -7.081 13.103 1.00 82.31 244 MET A C 1
ATOM 1913 O O . MET A 1 244 ? 8.444 -8.249 12.746 1.00 82.31 244 MET A O 1
ATOM 1917 N N . ARG A 1 245 ? 9.399 -6.726 14.103 1.00 86.88 245 ARG A N 1
ATOM 1918 C CA . ARG A 1 245 ? 10.327 -7.625 14.812 1.00 86.88 245 ARG A CA 1
ATOM 1919 C C . ARG A 1 245 ? 11.263 -8.366 13.852 1.00 86.88 245 ARG A C 1
ATOM 1921 O O . ARG A 1 245 ? 11.495 -9.563 14.014 1.00 86.88 245 ARG A O 1
ATOM 1928 N N . ILE A 1 246 ? 11.783 -7.655 12.856 1.00 83.06 246 ILE A N 1
ATOM 1929 C CA . ILE A 1 246 ? 12.761 -8.204 11.919 1.00 83.06 246 ILE A CA 1
ATOM 1930 C C . ILE A 1 246 ? 14.097 -8.315 12.665 1.00 83.06 246 ILE A C 1
ATOM 1932 O O . ILE A 1 246 ? 14.639 -7.321 13.139 1.00 83.06 246 ILE A O 1
ATOM 1936 N N . GLU A 1 247 ? 14.608 -9.531 12.843 1.00 78.44 247 GLU A N 1
ATOM 1937 C CA . GLU A 1 247 ? 15.916 -9.749 13.473 1.00 78.44 247 GLU A CA 1
ATOM 1938 C C . GLU A 1 247 ? 17.068 -9.391 12.509 1.00 78.44 247 GLU A C 1
ATOM 1940 O O . GLU A 1 247 ? 16.851 -9.100 11.330 1.00 78.44 247 GLU A O 1
ATOM 1945 N N . ASP A 1 248 ? 18.309 -9.381 13.011 1.00 79.44 248 ASP A N 1
ATOM 1946 C CA . ASP A 1 248 ? 19.504 -9.060 12.221 1.00 79.44 248 ASP A CA 1
ATOM 1947 C C . ASP A 1 248 ? 19.560 -9.884 10.918 1.00 79.44 248 ASP A C 1
ATOM 1949 O O . ASP A 1 248 ? 19.659 -11.112 10.947 1.00 79.44 248 ASP A O 1
ATOM 1953 N N . GLY A 1 249 ? 19.549 -9.193 9.770 1.00 79.12 249 GLY A N 1
ATOM 1954 C CA . GLY A 1 249 ? 19.568 -9.814 8.438 1.00 79.12 249 GLY A CA 1
ATOM 1955 C C . GLY A 1 249 ? 18.265 -9.656 7.655 1.00 79.12 249 GLY A C 1
ATOM 1956 O O . GLY A 1 249 ? 17.744 -10.639 7.142 1.00 79.12 249 GLY A O 1
ATOM 1957 N N . CYS A 1 250 ? 17.759 -8.423 7.538 1.00 84.62 250 CYS A N 1
ATOM 1958 C CA . CYS A 1 250 ? 16.542 -8.143 6.780 1.00 84.62 250 CYS A CA 1
ATOM 1959 C C . CYS A 1 250 ? 16.696 -8.536 5.307 1.00 84.62 250 CYS A C 1
ATOM 1961 O O . CYS A 1 250 ? 17.573 -8.024 4.606 1.00 84.62 250 CYS A O 1
ATOM 1963 N N . ASN A 1 251 ? 15.820 -9.423 4.846 1.00 83.81 251 ASN A N 1
ATOM 1964 C CA . ASN A 1 251 ? 15.692 -9.784 3.448 1.00 83.81 251 ASN A CA 1
ATOM 1965 C C . ASN A 1 251 ? 14.300 -9.351 2.956 1.00 83.81 251 ASN A C 1
ATOM 1967 O O . ASN A 1 251 ? 13.305 -9.852 3.478 1.00 83.81 251 ASN A O 1
ATOM 1971 N N . PRO A 1 252 ? 14.190 -8.439 1.969 1.00 75.50 252 PRO A N 1
ATOM 1972 C CA . PRO A 1 252 ? 12.896 -7.960 1.476 1.00 75.50 252 PRO A CA 1
ATOM 1973 C C . PRO A 1 252 ? 11.953 -9.087 1.033 1.00 75.50 252 PRO A C 1
ATOM 1975 O O . PRO A 1 252 ? 10.740 -8.972 1.194 1.00 75.50 252 PRO A O 1
ATOM 1978 N N . SER A 1 253 ? 12.505 -10.206 0.543 1.00 78.44 253 SER A N 1
ATOM 1979 C CA . SER A 1 253 ? 11.711 -11.367 0.123 1.00 78.44 253 SER A CA 1
ATOM 1980 C C . SER A 1 253 ? 10.991 -12.085 1.265 1.00 78.44 253 SER A C 1
ATOM 1982 O O . SER A 1 253 ? 10.136 -12.921 0.998 1.00 78.44 253 SER A O 1
ATOM 1984 N N . ASP A 1 254 ? 11.347 -11.807 2.521 1.00 82.38 254 ASP A N 1
ATOM 1985 C CA . ASP A 1 254 ? 10.704 -12.424 3.685 1.00 82.38 254 ASP A CA 1
ATOM 1986 C C . ASP A 1 254 ? 9.340 -11.779 3.996 1.00 82.38 254 ASP A C 1
ATOM 1988 O O . ASP A 1 254 ? 8.563 -12.336 4.771 1.00 82.38 254 ASP A O 1
ATOM 1992 N N . PHE A 1 255 ? 9.043 -10.617 3.398 1.00 80.06 255 PHE A N 1
ATOM 1993 C CA . PHE A 1 255 ? 7.827 -9.834 3.663 1.00 80.06 255 PHE A CA 1
ATOM 1994 C C . PHE A 1 255 ? 6.852 -9.821 2.497 1.00 80.06 255 PHE A C 1
ATOM 1996 O O . PHE A 1 255 ? 5.647 -9.728 2.713 1.00 80.06 255 PHE A O 1
ATOM 2003 N N . THR A 1 256 ? 7.370 -9.883 1.274 1.00 81.31 256 THR A N 1
ATOM 2004 C CA . THR A 1 256 ? 6.570 -9.834 0.053 1.00 81.31 256 THR A CA 1
ATOM 2005 C C . THR A 1 256 ? 7.214 -10.692 -1.022 1.00 81.31 256 THR A C 1
ATOM 2007 O O . THR A 1 256 ? 8.427 -10.610 -1.245 1.00 81.31 256 THR A O 1
ATOM 2010 N N . GLU A 1 257 ? 6.410 -11.470 -1.745 1.00 83.81 257 GLU A N 1
ATOM 2011 C CA . GLU A 1 257 ? 6.867 -12.068 -3.000 1.00 83.81 257 GLU A CA 1
ATOM 2012 C C . GLU A 1 257 ? 7.253 -10.965 -4.012 1.00 83.81 257 GLU A C 1
ATOM 2014 O O . GLU A 1 257 ? 6.685 -9.869 -3.979 1.00 83.81 257 GLU A O 1
ATOM 2019 N N . PRO A 1 258 ? 8.194 -11.219 -4.942 1.00 81.75 258 PRO A N 1
ATOM 2020 C CA . PRO A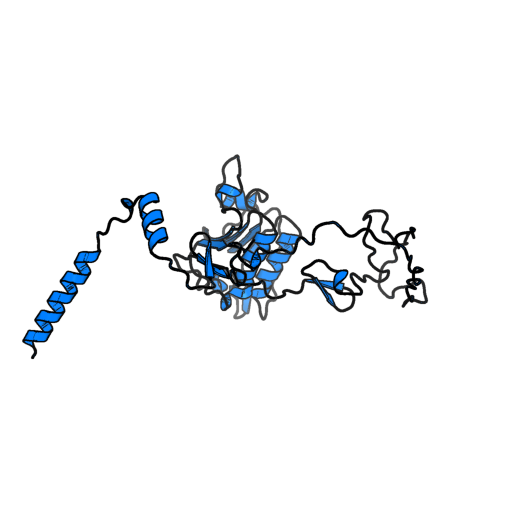 1 258 ? 8.490 -10.283 -6.025 1.00 81.75 258 PRO A CA 1
ATOM 2021 C C . PRO A 1 258 ? 7.218 -9.884 -6.786 1.00 81.75 258 PRO A C 1
ATOM 2023 O O . PRO A 1 258 ? 6.418 -10.746 -7.146 1.00 81.75 258 PRO A O 1
ATOM 2026 N N . GLY A 1 259 ? 7.033 -8.587 -7.040 1.00 84.12 259 GLY A N 1
ATOM 2027 C CA . GLY A 1 259 ? 5.811 -8.077 -7.679 1.00 84.12 259 GLY A CA 1
ATOM 2028 C C . GLY A 1 259 ? 4.628 -7.870 -6.726 1.00 84.12 259 GLY A C 1
ATOM 2029 O O . GLY A 1 259 ? 3.552 -7.483 -7.181 1.00 84.12 259 GLY A O 1
ATOM 2030 N N . ARG A 1 260 ? 4.793 -8.119 -5.419 1.00 87.50 260 ARG A N 1
ATOM 2031 C CA . ARG A 1 260 ? 3.729 -7.931 -4.429 1.00 87.50 260 ARG A CA 1
ATOM 2032 C C . ARG A 1 260 ? 4.049 -6.853 -3.407 1.00 87.50 260 ARG A C 1
ATOM 2034 O O . ARG A 1 260 ? 5.183 -6.738 -2.957 1.00 87.50 260 ARG A O 1
ATOM 2041 N N . GLY A 1 261 ? 3.033 -6.094 -3.023 1.00 89.81 261 GLY A N 1
ATOM 2042 C CA . GLY A 1 261 ? 3.028 -5.254 -1.834 1.00 89.81 261 GLY A CA 1
ATOM 2043 C C . GLY A 1 261 ? 2.192 -5.873 -0.720 1.00 89.81 261 GLY A C 1
ATOM 2044 O O . GLY A 1 261 ? 1.423 -6.810 -0.939 1.00 89.81 261 GLY A O 1
ATOM 2045 N N . LEU A 1 262 ? 2.340 -5.340 0.486 1.00 90.50 262 LEU A N 1
ATOM 2046 C CA . LEU A 1 262 ? 1.644 -5.781 1.686 1.00 90.50 262 LEU A CA 1
ATOM 2047 C C . LEU A 1 262 ? 1.012 -4.576 2.377 1.00 90.50 262 LEU A C 1
ATOM 2049 O O . LEU A 1 262 ? 1.697 -3.607 2.696 1.00 90.50 262 LEU A O 1
ATOM 2053 N N . ILE A 1 263 ? -0.282 -4.665 2.660 1.00 90.12 263 ILE A N 1
ATOM 2054 C CA . ILE A 1 263 ? -1.001 -3.746 3.539 1.00 90.12 263 ILE A CA 1
ATOM 2055 C C . ILE A 1 263 ? -1.346 -4.517 4.807 1.00 90.12 263 ILE A C 1
ATOM 2057 O O . ILE A 1 263 ? -2.036 -5.533 4.758 1.00 90.12 263 ILE A O 1
ATOM 2061 N N . LYS A 1 264 ? -0.876 -4.048 5.959 1.00 89.62 264 LYS A N 1
ATOM 2062 C CA . LYS A 1 264 ? -1.060 -4.736 7.236 1.00 89.62 264 LYS A CA 1
ATOM 2063 C C . LYS A 1 264 ? -1.549 -3.792 8.315 1.00 89.62 264 LYS A C 1
ATOM 2065 O O . LYS A 1 264 ? -0.934 -2.763 8.566 1.00 89.62 264 LYS A O 1
ATOM 2070 N N . LEU A 1 265 ? -2.625 -4.173 8.990 1.00 86.25 265 LEU A N 1
ATOM 2071 C CA . LEU A 1 265 ? -3.143 -3.494 10.166 1.00 86.25 265 LEU A CA 1
ATOM 2072 C C . LEU A 1 265 ? -2.702 -4.243 11.429 1.00 86.25 265 LEU A C 1
ATOM 2074 O O . LEU A 1 265 ? -3.001 -5.420 11.621 1.00 86.25 265 LEU A O 1
ATOM 2078 N N . MET A 1 266 ? -2.004 -3.544 12.314 1.00 83.88 266 MET A N 1
ATOM 2079 C CA . MET A 1 266 ? -1.541 -4.043 13.600 1.00 83.88 266 MET A CA 1
ATOM 2080 C C . MET A 1 266 ? -2.265 -3.334 14.742 1.00 83.88 266 MET A C 1
ATOM 2082 O O . MET A 1 266 ? -2.337 -2.108 14.776 1.00 83.88 266 MET A O 1
ATOM 2086 N N . ASP A 1 267 ? -2.756 -4.113 15.702 1.00 82.44 267 ASP A N 1
ATOM 2087 C CA . ASP A 1 267 ? -3.210 -3.603 16.997 1.00 82.44 267 ASP A CA 1
ATOM 2088 C C . ASP A 1 267 ? -1.985 -3.329 17.885 1.00 82.44 267 ASP A C 1
ATOM 2090 O O . ASP A 1 267 ? -1.081 -4.165 18.000 1.00 82.44 267 ASP A O 1
ATOM 2094 N N . MET A 1 268 ? -1.933 -2.142 18.477 1.00 82.06 268 MET A N 1
ATOM 2095 C CA . MET A 1 268 ? -0.883 -1.699 19.386 1.00 82.06 268 MET A CA 1
ATOM 2096 C C . MET A 1 268 ? -1.502 -1.335 20.734 1.00 82.06 268 MET A C 1
ATOM 2098 O O . MET A 1 268 ? -2.665 -0.949 20.811 1.00 82.06 268 MET A O 1
ATOM 2102 N N . ASP A 1 269 ? -0.713 -1.376 21.811 1.00 79.31 269 ASP A N 1
ATOM 2103 C CA . ASP A 1 269 ? -1.172 -0.953 23.139 1.00 79.31 269 ASP A CA 1
ATOM 2104 C C . ASP A 1 269 ? -1.628 0.524 23.119 1.00 79.31 269 ASP A C 1
ATOM 2106 O O . ASP A 1 269 ? -0.838 1.452 23.296 1.00 79.31 269 ASP A O 1
ATOM 2110 N N . GLY A 1 270 ? -2.930 0.740 22.898 1.00 75.81 270 GLY A N 1
ATOM 2111 C CA . GLY A 1 270 ? -3.566 2.057 22.846 1.00 75.81 270 GLY A CA 1
ATOM 2112 C C . GLY A 1 270 ? -3.707 2.699 21.459 1.00 75.81 270 GLY A C 1
ATOM 2113 O O . GLY A 1 270 ? -4.082 3.869 21.410 1.00 75.81 270 GLY A O 1
ATOM 2114 N N . GLY A 1 271 ? -3.452 1.984 20.359 1.00 81.19 271 GLY A N 1
ATOM 2115 C CA . GLY A 1 271 ? -3.580 2.524 18.999 1.00 81.19 271 GLY A CA 1
ATOM 2116 C C . GLY A 1 271 ? -3.538 1.449 17.913 1.00 81.19 271 GLY A C 1
ATOM 2117 O O . GLY A 1 271 ? -3.501 0.261 18.210 1.00 81.19 271 GLY A O 1
ATOM 2118 N N . TYR A 1 272 ? -3.524 1.866 16.650 1.00 83.44 272 TYR A N 1
ATOM 2119 C CA . TYR A 1 272 ? -3.378 0.963 15.505 1.00 83.44 272 TYR A CA 1
ATOM 2120 C C . TYR A 1 272 ? -2.239 1.415 14.594 1.00 83.44 272 TYR A C 1
ATOM 2122 O O . TYR A 1 272 ? -2.112 2.606 14.326 1.00 83.44 272 TYR A O 1
ATOM 2130 N N . ALA A 1 273 ? -1.458 0.484 14.051 1.00 83.94 273 ALA A N 1
ATOM 2131 C CA . ALA A 1 273 ? -0.511 0.766 12.976 1.00 83.94 273 ALA A CA 1
ATOM 2132 C C . ALA A 1 273 ? -1.016 0.186 11.654 1.00 83.94 273 ALA A C 1
ATOM 2134 O O . ALA A 1 273 ? -1.203 -1.022 11.552 1.00 83.94 273 ALA A O 1
ATOM 2135 N N . LEU A 1 274 ? -1.211 1.025 10.637 1.00 88.06 274 LEU A N 1
ATOM 2136 C CA . LEU A 1 274 ? -1.385 0.572 9.260 1.00 88.06 274 LEU A CA 1
ATOM 2137 C C . LEU A 1 274 ? -0.040 0.690 8.539 1.00 88.06 274 LEU A C 1
ATOM 2139 O O . LEU A 1 274 ? 0.564 1.757 8.496 1.00 88.06 274 LEU A O 1
ATOM 2143 N N . ILE A 1 275 ? 0.433 -0.423 8.000 1.00 89.19 275 ILE A N 1
ATOM 2144 C CA . ILE A 1 275 ? 1.752 -0.572 7.395 1.00 89.19 275 ILE A CA 1
ATOM 2145 C C . ILE A 1 275 ? 1.559 -0.909 5.922 1.00 89.19 275 ILE A C 1
ATOM 2147 O O . ILE A 1 275 ? 0.838 -1.851 5.603 1.00 89.19 275 ILE A O 1
ATOM 2151 N N . VAL A 1 276 ? 2.206 -0.156 5.042 1.00 91.00 276 VAL A N 1
ATOM 2152 C CA . VAL A 1 276 ? 2.247 -0.384 3.599 1.00 91.00 276 VAL A CA 1
ATOM 2153 C C . VAL A 1 276 ? 3.688 -0.652 3.213 1.00 91.00 276 VAL A C 1
ATOM 2155 O O . VAL A 1 276 ? 4.548 0.218 3.345 1.00 91.00 276 VAL A O 1
ATOM 2158 N N . LEU A 1 277 ? 3.939 -1.876 2.768 1.00 90.94 277 LEU A N 1
ATOM 2159 C CA . LEU A 1 277 ? 5.263 -2.374 2.436 1.00 90.94 277 LEU A CA 1
ATOM 2160 C C . LEU A 1 277 ? 5.305 -2.821 0.985 1.00 90.94 277 LEU A C 1
ATOM 2162 O O . LEU A 1 277 ? 4.340 -3.377 0.464 1.00 90.94 277 LEU A O 1
ATOM 2166 N N . ALA A 1 278 ? 6.452 -2.627 0.356 1.00 89.88 278 ALA A N 1
ATOM 2167 C CA . ALA A 1 278 ? 6.742 -3.148 -0.967 1.00 89.88 278 ALA A CA 1
ATOM 2168 C C . ALA A 1 278 ? 8.253 -3.377 -1.118 1.00 89.88 278 ALA A C 1
ATOM 2170 O O . ALA A 1 278 ? 9.037 -2.790 -0.367 1.00 89.88 278 ALA A O 1
ATOM 2171 N N . PRO A 1 279 ? 8.682 -4.225 -2.068 1.00 85.69 279 PRO A N 1
ATOM 2172 C CA . PRO A 1 279 ? 10.095 -4.478 -2.314 1.00 85.69 279 PRO A CA 1
ATOM 2173 C C . PRO A 1 279 ? 10.754 -3.398 -3.191 1.00 85.69 279 PRO A C 1
ATOM 2175 O O . PRO A 1 279 ? 11.981 -3.345 -3.236 1.00 85.69 279 PRO A O 1
ATOM 2178 N N . ASP A 1 280 ? 9.970 -2.555 -3.873 1.00 87.75 280 ASP A N 1
ATOM 2179 C CA . ASP A 1 280 ? 10.436 -1.409 -4.660 1.00 87.75 280 ASP A CA 1
ATOM 2180 C C . ASP A 1 280 ? 9.372 -0.299 -4.749 1.00 87.75 280 ASP A C 1
ATOM 2182 O O . ASP A 1 280 ? 8.199 -0.514 -4.426 1.00 87.75 280 ASP A O 1
ATOM 2186 N N . ASP A 1 281 ? 9.787 0.882 -5.216 1.00 85.75 281 ASP A N 1
ATOM 2187 C CA . ASP A 1 281 ? 8.947 2.082 -5.323 1.00 85.75 281 ASP A CA 1
ATOM 2188 C C . ASP A 1 281 ? 7.726 1.899 -6.240 1.00 85.75 281 ASP A C 1
ATOM 2190 O O . ASP A 1 281 ? 6.643 2.398 -5.937 1.00 85.75 281 ASP A O 1
ATOM 2194 N N . LYS A 1 282 ? 7.855 1.154 -7.350 1.00 86.31 282 LYS A N 1
ATOM 2195 C CA . LYS A 1 282 ? 6.750 0.955 -8.309 1.00 86.31 282 LYS A CA 1
ATOM 2196 C C . LYS A 1 282 ? 5.625 0.158 -7.653 1.00 86.31 282 LYS A C 1
ATOM 2198 O O . LYS A 1 282 ? 4.446 0.475 -7.821 1.00 86.31 282 LYS A O 1
ATOM 2203 N N . ILE A 1 283 ? 5.985 -0.887 -6.914 1.00 87.25 283 ILE A N 1
ATOM 2204 C CA . ILE A 1 283 ? 5.023 -1.702 -6.173 1.00 87.25 283 ILE A CA 1
ATOM 2205 C C . ILE A 1 283 ? 4.473 -0.912 -4.983 1.00 87.25 283 ILE A C 1
ATOM 2207 O O . ILE A 1 283 ? 3.279 -1.006 -4.690 1.00 87.25 283 ILE A O 1
ATOM 2211 N N . LEU A 1 284 ? 5.301 -0.093 -4.329 1.00 89.31 284 LEU A N 1
ATOM 2212 C CA . LEU A 1 284 ? 4.873 0.756 -3.220 1.00 89.31 284 LEU A CA 1
ATOM 2213 C C . LEU A 1 284 ? 3.801 1.757 -3.652 1.00 89.31 284 LEU A C 1
ATOM 2215 O O . LEU A 1 284 ? 2.777 1.884 -2.980 1.00 89.31 284 LEU A O 1
ATOM 2219 N N . GLU A 1 285 ? 4.004 2.416 -4.793 1.00 86.88 285 GLU A N 1
ATOM 2220 C CA . GLU A 1 285 ? 3.049 3.340 -5.405 1.00 86.88 285 GLU A CA 1
ATOM 2221 C C . GLU A 1 285 ? 1.716 2.635 -5.698 1.00 86.88 285 GLU A C 1
ATOM 2223 O O . GLU A 1 285 ? 0.660 3.087 -5.251 1.00 86.88 285 GLU A O 1
ATOM 2228 N N . GLY A 1 286 ? 1.754 1.478 -6.370 1.00 86.31 286 GLY A N 1
ATOM 2229 C CA . GLY A 1 286 ? 0.548 0.703 -6.680 1.00 86.31 286 GLY A CA 1
ATOM 2230 C C . GLY A 1 286 ? -0.207 0.235 -5.430 1.00 86.31 286 GLY A C 1
ATOM 2231 O O . GLY A 1 286 ? -1.432 0.321 -5.368 1.00 86.31 286 GLY A O 1
ATOM 2232 N N . THR A 1 287 ? 0.523 -0.197 -4.402 1.00 87.62 287 THR A N 1
ATOM 2233 C CA . THR A 1 287 ? -0.053 -0.640 -3.121 1.00 87.62 287 THR A CA 1
ATOM 2234 C C . THR A 1 287 ? -0.675 0.531 -2.357 1.00 87.62 287 THR A C 1
ATOM 2236 O O . THR A 1 287 ? -1.766 0.413 -1.803 1.00 87.62 287 THR A O 1
ATOM 2239 N N . THR A 1 288 ? -0.016 1.690 -2.377 1.00 88.50 288 THR A N 1
ATOM 2240 C CA . THR A 1 288 ? -0.500 2.948 -1.789 1.00 88.50 288 THR A CA 1
ATOM 2241 C C . THR A 1 288 ? -1.793 3.409 -2.460 1.00 88.50 288 THR A C 1
ATOM 2243 O O . THR A 1 288 ? -2.733 3.816 -1.772 1.00 88.50 288 THR A O 1
ATOM 2246 N N . GLN A 1 289 ? -1.883 3.298 -3.788 1.00 86.44 289 GLN A N 1
ATOM 2247 C CA . GLN A 1 289 ? -3.054 3.733 -4.552 1.00 86.44 289 GLN A CA 1
ATOM 2248 C C . GLN A 1 289 ? -4.342 3.011 -4.127 1.00 86.44 289 GLN A C 1
ATOM 2250 O O . GLN A 1 289 ? -5.411 3.618 -4.125 1.00 86.44 289 GLN A O 1
ATOM 2255 N N . LEU A 1 290 ? -4.260 1.752 -3.684 1.00 84.81 290 LEU A N 1
ATOM 2256 C CA . LEU A 1 290 ? -5.426 1.026 -3.169 1.00 84.81 290 LEU A CA 1
ATOM 2257 C C . LEU A 1 290 ? -6.050 1.691 -1.939 1.00 84.81 290 LEU A C 1
ATOM 2259 O O . LEU A 1 290 ? -7.266 1.646 -1.774 1.00 84.81 290 LEU A O 1
ATOM 2263 N N . LEU A 1 291 ? -5.240 2.317 -1.080 1.00 84.12 291 LEU A N 1
ATOM 2264 C CA . LEU A 1 291 ? -5.731 3.030 0.102 1.00 84.12 291 LEU A CA 1
ATOM 2265 C C . LEU A 1 291 ? -6.389 4.362 -0.263 1.00 84.12 291 LEU A C 1
ATOM 2267 O O . LEU A 1 291 ? -7.373 4.757 0.370 1.00 84.12 291 LEU A O 1
ATOM 2271 N N . VAL A 1 292 ? -5.862 5.021 -1.296 1.00 83.75 292 VAL A N 1
ATOM 2272 C CA . VAL A 1 292 ? -6.424 6.256 -1.854 1.00 83.75 292 VAL A CA 1
ATOM 2273 C C . VAL A 1 292 ? -7.798 5.975 -2.454 1.00 83.75 292 VAL A C 1
ATOM 2275 O O . VAL A 1 292 ? -8.777 6.630 -2.102 1.00 83.75 292 VAL A O 1
ATOM 2278 N N . ASP A 1 293 ? -7.889 4.928 -3.269 1.00 82.19 293 ASP A N 1
ATOM 2279 C CA . ASP A 1 293 ? -9.098 4.541 -3.995 1.00 82.19 293 ASP A CA 1
ATOM 2280 C C . ASP A 1 293 ? -9.915 3.470 -3.257 1.00 82.19 293 ASP A C 1
ATOM 2282 O O . ASP A 1 293 ? -10.652 2.707 -3.880 1.00 82.19 293 ASP A O 1
ATOM 2286 N N . ARG A 1 294 ? -9.812 3.400 -1.925 1.00 79.19 294 ARG A N 1
ATOM 2287 C CA . ARG A 1 294 ? -10.386 2.324 -1.090 1.00 79.19 294 ARG A CA 1
ATOM 2288 C C . ARG A 1 294 ? -11.859 2.001 -1.361 1.00 79.19 294 ARG A C 1
ATOM 2290 O O . ARG A 1 294 ? -12.261 0.849 -1.224 1.00 79.19 294 ARG A O 1
ATOM 2297 N N . GLU A 1 295 ? -12.661 2.992 -1.757 1.00 75.88 295 GLU A N 1
ATOM 2298 C CA . GLU A 1 295 ? -14.079 2.806 -2.105 1.00 75.88 295 GLU A CA 1
ATOM 2299 C C . GLU A 1 295 ? -14.272 1.893 -3.323 1.00 75.88 295 GLU A C 1
ATOM 2301 O O . GLU A 1 295 ? -15.291 1.216 -3.441 1.00 75.88 295 GLU A O 1
ATOM 2306 N N . SER A 1 296 ? -13.278 1.849 -4.210 1.00 76.44 296 SER A N 1
ATOM 2307 C CA . SER A 1 296 ? -13.262 1.009 -5.406 1.00 76.44 296 SER A CA 1
ATOM 2308 C C . SER A 1 296 ? -12.798 -0.425 -5.126 1.00 76.44 296 SER A C 1
ATOM 2310 O O . SER A 1 296 ? -13.035 -1.295 -5.961 1.00 76.44 296 SER A O 1
ATOM 2312 N N . TYR A 1 297 ? -12.150 -0.682 -3.981 1.00 66.94 297 TYR A N 1
ATOM 2313 C CA . TYR A 1 297 ? -11.383 -1.914 -3.740 1.00 66.94 297 TYR A CA 1
ATOM 2314 C C . TYR A 1 297 ? -11.892 -2.817 -2.607 1.00 66.94 297 TYR A C 1
ATOM 2316 O O . TYR A 1 297 ? -11.227 -3.801 -2.303 1.00 66.94 297 TYR A O 1
ATOM 2324 N N . ASP A 1 298 ? -13.056 -2.528 -2.009 1.00 67.38 298 ASP A N 1
ATOM 2325 C CA . ASP A 1 298 ? -13.690 -3.326 -0.932 1.00 67.38 298 ASP A CA 1
ATOM 2326 C C . ASP A 1 298 ? -12.674 -3.906 0.075 1.00 67.38 298 ASP A C 1
ATOM 2328 O O . ASP A 1 298 ? -12.567 -5.117 0.285 1.00 67.38 298 ASP A O 1
ATOM 2332 N N . LEU A 1 299 ? -11.840 -3.022 0.637 1.00 72.62 299 LEU A N 1
ATOM 2333 C CA . LEU A 1 299 ? -10.695 -3.437 1.442 1.00 72.62 299 LEU A CA 1
ATOM 2334 C C . LEU A 1 299 ? -11.148 -4.134 2.738 1.00 72.62 299 LEU A C 1
ATOM 2336 O O . LEU A 1 299 ? -11.766 -3.526 3.616 1.00 72.62 299 LEU A O 1
ATOM 2340 N N . ALA A 1 300 ? -10.773 -5.405 2.879 1.00 70.38 300 ALA A N 1
ATOM 2341 C CA . ALA A 1 300 ? -11.016 -6.243 4.050 1.00 70.38 300 ALA A CA 1
ATOM 2342 C C . ALA A 1 300 ? -9.718 -6.959 4.488 1.00 70.38 300 ALA A C 1
ATOM 2344 O O . ALA A 1 300 ? -8.731 -6.973 3.762 1.00 70.38 300 ALA A O 1
ATOM 2345 N N . GLY A 1 301 ? -9.716 -7.570 5.671 1.00 69.19 301 GLY A N 1
ATOM 2346 C CA . GLY A 1 301 ? -8.587 -8.305 6.259 1.00 69.19 301 GLY A CA 1
ATOM 2347 C C . GLY A 1 301 ? -7.875 -7.540 7.372 1.00 69.19 301 GLY A C 1
ATOM 2348 O O . GLY A 1 301 ? -8.065 -6.346 7.502 1.00 69.19 301 GLY A O 1
ATOM 2349 N N . ILE A 1 302 ? -7.064 -8.204 8.198 1.00 76.38 302 ILE A N 1
ATOM 2350 C CA . ILE A 1 302 ? -6.030 -7.519 9.018 1.00 76.38 302 ILE A CA 1
ATOM 2351 C C . ILE A 1 302 ? -4.692 -7.425 8.274 1.00 76.38 302 ILE A C 1
ATOM 2353 O O . ILE A 1 302 ? -3.779 -6.711 8.678 1.00 76.38 302 ILE A O 1
ATOM 2357 N N . GLU A 1 303 ? -4.581 -8.171 7.184 1.00 82.06 303 GLU A N 1
ATOM 2358 C CA . GLU A 1 303 ? -3.421 -8.275 6.324 1.00 82.06 303 GLU A CA 1
ATOM 2359 C C . GLU A 1 303 ? -3.929 -8.541 4.907 1.00 82.06 303 GLU A C 1
ATOM 2361 O O . GLU A 1 303 ? -4.889 -9.294 4.721 1.00 82.06 303 GLU A O 1
ATOM 2366 N N . MET A 1 304 ? -3.319 -7.880 3.932 1.00 81.62 304 MET A N 1
ATOM 2367 C CA . MET A 1 304 ? -3.678 -7.957 2.527 1.00 81.62 304 MET A CA 1
ATOM 2368 C C . MET A 1 304 ? -2.408 -7.930 1.687 1.00 81.62 304 MET A C 1
ATOM 2370 O O . MET A 1 304 ? -1.659 -6.954 1.716 1.00 81.62 304 MET A O 1
ATOM 2374 N N . GLU A 1 305 ? -2.196 -8.982 0.903 1.00 81.88 305 GLU A N 1
ATOM 2375 C CA . GLU A 1 305 ? -1.200 -8.971 -0.164 1.00 81.88 305 GLU A CA 1
ATOM 2376 C C . GLU A 1 305 ? -1.802 -8.419 -1.452 1.00 81.88 305 GLU A C 1
ATOM 2378 O O . GLU A 1 305 ? -2.933 -8.736 -1.828 1.00 81.88 305 GLU A O 1
ATOM 2383 N N . VAL A 1 306 ? -1.012 -7.600 -2.133 1.00 80.81 306 VAL A N 1
ATOM 2384 C CA . VAL A 1 306 ? -1.401 -6.876 -3.334 1.00 80.81 306 VAL A CA 1
ATOM 2385 C C . VAL A 1 306 ? -0.442 -7.255 -4.441 1.00 80.81 306 VAL A C 1
ATOM 2387 O O . VAL A 1 306 ? 0.742 -6.955 -4.355 1.00 80.81 306 VAL A O 1
ATOM 2390 N N . VAL A 1 307 ? -0.937 -7.882 -5.502 1.00 83.69 307 VAL A N 1
ATOM 2391 C CA . VAL A 1 307 ? -0.137 -8.103 -6.711 1.00 83.69 307 VAL A CA 1
ATOM 2392 C C . VAL A 1 307 ? -0.204 -6.842 -7.565 1.00 83.69 307 VAL A C 1
ATOM 2394 O O . VAL A 1 307 ? -1.289 -6.448 -7.987 1.00 83.69 307 VAL A O 1
ATOM 2397 N N . VAL A 1 308 ? 0.940 -6.202 -7.804 1.00 77.38 308 VAL A N 1
ATOM 2398 C CA . VAL A 1 308 ? 1.041 -5.047 -8.700 1.00 77.38 308 VAL A CA 1
ATOM 2399 C C . VAL A 1 308 ? 1.577 -5.567 -10.032 1.00 77.38 308 VAL A C 1
ATOM 2401 O O . VAL A 1 308 ? 2.708 -6.046 -10.092 1.00 77.38 308 VAL A O 1
ATOM 2404 N N . GLY A 1 309 ? 0.748 -5.521 -11.081 1.00 67.56 309 GLY A N 1
ATOM 2405 C CA . GLY A 1 309 ? 1.084 -6.045 -12.409 1.00 67.56 309 GLY A CA 1
ATOM 2406 C C . GLY A 1 309 ? 2.455 -5.565 -12.903 1.00 67.56 309 GLY A C 1
ATOM 2407 O O . GLY A 1 309 ? 2.770 -4.369 -12.848 1.00 67.56 309 GLY A O 1
ATOM 2408 N N . SER A 1 310 ? 3.283 -6.519 -13.337 1.00 50.44 310 SER A N 1
ATOM 2409 C CA . SER A 1 310 ? 4.638 -6.286 -13.851 1.00 50.44 310 SER A CA 1
ATOM 2410 C C . SER A 1 310 ? 4.616 -5.562 -15.187 1.00 50.44 310 SER A C 1
ATOM 2412 O O . SER A 1 310 ? 3.994 -6.121 -16.114 1.00 50.44 310 SER A O 1
#

=== Feature glossary ===
Feature key, reading from the visual/contextual features back to the raw sequence:

Rendered structure images. Structure images are PyMOL renders from six orthogonal camera directions. Cartoon representation draws helices as coils and strands as arrows; sticks shows the backbone as bonds; surface shows the solvent-excluded envelope. Rainbow coloring maps sequence position to hue (blue→red, N→C); chain coloring assigns a distinct color per polypeptide.

Contact-map, Ramachandran, and PAE plots. Three diagnostic plots accompany the record. The Cα contact map visualizes the tertiary structure as a 2D adjacency matrix (8 Å cutoff, sequence-local contacts suppressed). The Ramachandran plot shows the distribution of backbone (φ, ψ) torsions, with points in the α and β basins reflecting secondary structure content. The PAE plot shows AlphaFold's inter-residue confidence as a color matrix.

InterPro / GO / CATH / organism. The annotation block draws on four external resources. InterPro: which protein families and domains the sequence belongs to. GO: standardized terms for what the protein does, what process it participates in, and where in the cell it acts. CATH: which structural fold it has in the CATH hierarchy. Organism: the species of origin.

Nearest PDB structures. Structural nearest neighbors (via Foldseek easy-search vs the PDB). Reported per hit: target PDB id, E-value, and alignment TM-score. A TM-score above ~0.5 is the conventional threshold for 'same fold'.

Predicted aligned error. Predicted aligned error is AlphaFold's pairwise confidence. Unlike pLDDT (per-residue), PAE is per-residue-pair and captures whether two parts of the structure are correctly placed relative to each other. Units are ångströms of expected positional error.

Solvent-accessible surface area. SASA measures how much of the protein is reachable by solvent. It is computed by rolling a water-sized probe over the atomic surface and summing the exposed area (Å²). Per-residue SASA distinguishes core (buried, low SASA) from surface (exposed, high SASA) residues; total SASA is a whole-molecule size measure.

B-factor. Crystallographic B-factors measure how much each atom's electron density is smeared out, in Å². They rise in mobile loops and surface residues and fall in the buried interior. In AlphaFold models this column is repurposed to hold pLDDT instead.

pLDDT. For AlphaFold models, the B-factor field carries pLDDT — the model's own estimate of local accuracy on a 0–100 scale. Regions with pLDDT<50 should be treated as essentially unmodeled; they often correspond to intrinsically disordered segments.

Backbone torsions (φ/ψ). φ (phi) and ψ (psi) are the two rotatable backbone dihedrals per residue: φ is the C(i-1)–N–Cα–C torsion, ψ is the N–Cα–C–N(i+1) torsion, both in degrees on (−180°, 180°]. α-helical residues cluster near (−60°, −45°); β-strand residues near (−120°, +130°). A Ramachandran plot is simply a scatter of (φ, ψ) for every residue.

Radius of gyration, Cα contacts, bounding box. Radius of gyration (Rg) is the root-mean-square distance of Cα atoms from their centroid — a single number for overall size and compactness. A globular domain of N residues has Rg ≈ 2.2·N^0.38 Å; an extended or disordered chain has a much larger Rg. The Cα contact count is the number of residue pairs whose Cα atoms are within 8 Å and are more than four positions apart in sequence — a standard proxy for tertiary packing density. The bounding box is the smallest axis-aligned box enclosing all Cα atoms.

Secondary structure (3-state, P-SEA). Three-state secondary structure (P-SEA) collapses the eight DSSP classes into helix (a), strand (b), and coil (c). P-SEA assigns these from Cα geometry alone — distances and angles — without requiring backbone oxygens, so it works on any Cα trace.

Secondary structure (8-state, DSSP). Secondary structure is the local, repeating backbone conformation. DSSP classifies it into eight states by reading the hydrogen-bond network: three helix types (H, G, I), two β types (E, B), two non-regular types (T, S), and unstructured coil (-).

Foldseek 3Di. The Foldseek 3Di string encodes local tertiary geometry as a 20-letter alphabet — one character per residue — derived from the relative positions of nearby Cα atoms. Unlike the amino-acid sequence, 3Di is a direct function of the 3D structure, so two proteins with the same fold have similar 3Di strings even at low sequence identity.

mmCIF coordinates. Structure coordinates are given as an mmCIF _atom_site loop: one row per atom with element, residue name, chain id, sequence number, and x/y/z position in Å. Only the four main-chain atoms per residue are included here; side chains are omitted to keep the record compact.

Sequence. This is the polypeptide sequence — one letter per residue, N-terminus first. Length ranges from a few dozen residues for small domains to over a thousand for large multi-domain proteins.